Protein AF-A0A2U3Z6V3-F1 (afdb_monomer_lite)

pLDDT: mean 80.32, std 20.66, range [21.5, 98.25]

Structure (mmCIF, N/CA/C/O backbone):
data_AF-A0A2U3Z6V3-F1
#
_entry.id   AF-A0A2U3Z6V3-F1
#
loop_
_atom_site.group_PDB
_atom_site.id
_atom_site.type_symbol
_atom_site.label_atom_id
_atom_site.label_alt_id
_atom_site.label_comp_id
_atom_site.label_asym_id
_atom_site.label_entity_id
_atom_site.label_seq_id
_atom_site.pdbx_PDB_ins_code
_atom_site.Cartn_x
_atom_site.Cartn_y
_atom_site.Cartn_z
_atom_site.occupancy
_atom_site.B_iso_or_equiv
_atom_site.auth_seq_id
_atom_site.auth_comp_id
_atom_site.auth_asym_id
_atom_site.auth_atom_id
_atom_site.pdbx_PDB_model_num
ATOM 1 N N . MET A 1 1 ? 4.623 -12.660 -21.998 1.00 23.14 1 MET A N 1
ATOM 2 C CA . MET A 1 1 ? 3.551 -13.191 -21.126 1.00 23.14 1 MET A CA 1
ATOM 3 C C . MET A 1 1 ? 3.040 -12.041 -20.282 1.00 23.14 1 MET A C 1
ATOM 5 O O . MET A 1 1 ? 3.857 -11.308 -19.741 1.00 23.14 1 MET A O 1
ATOM 9 N N . ALA A 1 2 ? 1.726 -11.819 -20.298 1.00 21.50 2 ALA A N 1
ATOM 10 C CA . ALA A 1 2 ? 1.062 -10.655 -19.721 1.00 21.50 2 ALA A CA 1
ATOM 11 C C . ALA A 1 2 ? 1.415 -10.446 -18.240 1.00 21.50 2 ALA A C 1
ATOM 13 O O . ALA A 1 2 ? 1.591 -11.415 -17.500 1.00 21.50 2 ALA A O 1
ATOM 14 N N . ALA A 1 3 ? 1.492 -9.180 -17.819 1.00 23.84 3 ALA A N 1
ATOM 15 C CA . ALA A 1 3 ? 1.498 -8.795 -16.416 1.00 23.84 3 ALA A CA 1
ATOM 16 C C . ALA A 1 3 ? 0.192 -9.300 -15.787 1.00 23.84 3 ALA A C 1
ATOM 18 O O . ALA A 1 3 ? -0.855 -8.670 -15.889 1.00 23.84 3 ALA A O 1
ATOM 19 N N . GLY A 1 4 ? 0.242 -10.507 -15.224 1.00 21.80 4 GLY A N 1
ATOM 20 C CA . GLY A 1 4 ? -0.898 -11.132 -14.582 1.00 21.80 4 GLY A CA 1
ATOM 21 C C . GLY A 1 4 ? -1.304 -10.312 -13.368 1.00 21.80 4 GLY A C 1
ATOM 22 O O . GLY A 1 4 ? -0.581 -10.260 -12.370 1.00 21.80 4 GLY A O 1
ATOM 23 N N . THR A 1 5 ? -2.478 -9.695 -13.440 1.00 24.34 5 THR A N 1
ATOM 24 C CA . THR A 1 5 ? -3.273 -9.342 -12.267 1.00 24.34 5 THR A CA 1
ATOM 25 C C . THR A 1 5 ? -3.476 -10.625 -11.464 1.00 24.34 5 THR A C 1
ATOM 27 O O . THR A 1 5 ? -4.312 -11.458 -11.805 1.00 24.34 5 THR A O 1
ATOM 30 N N . SER A 1 6 ? -2.648 -10.842 -10.440 1.00 25.41 6 SER A N 1
ATOM 31 C CA . SER A 1 6 ? -2.828 -11.977 -9.536 1.00 25.41 6 SER A CA 1
ATOM 32 C C . SER A 1 6 ? -4.072 -11.721 -8.691 1.00 25.41 6 SER A C 1
ATOM 34 O O . SER A 1 6 ? -4.076 -10.877 -7.797 1.00 25.41 6 SER A O 1
ATOM 36 N N . THR A 1 7 ? -5.148 -12.438 -8.997 1.00 23.80 7 THR A N 1
ATOM 37 C CA . THR A 1 7 ? -6.314 -12.567 -8.129 1.00 23.80 7 THR A CA 1
ATOM 38 C C . THR A 1 7 ? -5.888 -13.315 -6.870 1.00 23.80 7 THR A C 1
ATOM 40 O O . THR A 1 7 ? -5.577 -14.504 -6.899 1.00 23.80 7 THR A O 1
ATOM 43 N N . TRP A 1 8 ? -5.843 -12.613 -5.737 1.00 31.75 8 TRP A N 1
ATOM 44 C CA . TRP A 1 8 ? -5.633 -13.242 -4.437 1.00 31.75 8 TRP A CA 1
ATOM 45 C C . TRP A 1 8 ? -6.946 -13.863 -3.960 1.00 31.75 8 TRP A C 1
ATOM 47 O O . TRP A 1 8 ? -7.768 -13.216 -3.315 1.00 31.75 8 TRP A O 1
ATOM 57 N N . ALA A 1 9 ? -7.137 -15.148 -4.246 1.00 24.19 9 ALA A N 1
ATOM 58 C CA . ALA A 1 9 ? -8.056 -15.972 -3.476 1.00 24.19 9 ALA A CA 1
ATOM 59 C C . ALA A 1 9 ? -7.350 -16.364 -2.167 1.00 24.19 9 ALA A C 1
ATOM 61 O O . ALA A 1 9 ? -6.617 -17.347 -2.117 1.00 24.19 9 ALA A O 1
ATOM 62 N N . SER A 1 10 ? -7.524 -15.572 -1.104 1.00 30.58 10 SER A N 1
ATOM 63 C CA . SER A 1 10 ? -7.191 -16.070 0.235 1.00 30.58 10 SER A CA 1
ATOM 64 C C . SER A 1 10 ? -8.257 -17.086 0.644 1.00 30.58 10 SER A C 1
ATOM 66 O O . SER A 1 10 ? -9.442 -16.755 0.723 1.00 30.58 10 SER A O 1
ATOM 68 N N . GLY A 1 11 ? -7.835 -18.337 0.841 1.00 27.33 11 GLY A N 1
ATOM 69 C CA . GLY A 1 11 ? -8.637 -19.339 1.531 1.00 27.33 11 GLY A CA 1
ATOM 70 C C . GLY A 1 11 ? -9.009 -18.824 2.921 1.00 27.33 11 GLY A C 1
ATOM 71 O O . GLY A 1 11 ? -8.178 -18.241 3.614 1.00 27.33 11 GLY A O 1
ATOM 72 N N . ASP A 1 12 ? -10.281 -18.985 3.271 1.00 30.67 12 ASP A N 1
ATOM 73 C CA . ASP A 1 12 ? -10.851 -18.815 4.612 1.00 30.67 12 ASP A CA 1
ATOM 74 C C . ASP A 1 12 ? -10.655 -17.473 5.328 1.00 30.67 12 ASP A C 1
ATOM 76 O O . ASP A 1 12 ? -10.726 -17.387 6.552 1.00 30.67 12 ASP A O 1
ATOM 80 N N . THR A 1 13 ? -10.543 -16.373 4.583 1.00 34.94 13 THR A N 1
ATOM 81 C CA . THR A 1 13 ? -10.992 -15.083 5.119 1.00 34.94 13 THR A CA 1
ATOM 82 C C . THR A 1 13 ? -12.462 -14.907 4.743 1.00 34.94 13 THR A C 1
ATOM 84 O O . THR A 1 13 ? -12.848 -15.209 3.616 1.00 34.94 13 THR A O 1
ATOM 87 N N . GLY A 1 14 ? -13.309 -14.453 5.673 1.00 27.34 14 GLY A N 1
ATOM 88 C CA . GLY A 1 14 ? -14.764 -14.252 5.516 1.00 27.34 14 GLY A CA 1
ATOM 89 C C . GLY A 1 14 ? -15.197 -13.218 4.458 1.00 27.34 14 GLY A C 1
ATOM 90 O O . GLY A 1 14 ? -16.186 -12.519 4.627 1.00 27.34 14 GLY A O 1
ATOM 91 N N . TRP A 1 15 ? -14.463 -13.116 3.355 1.00 38.22 15 TRP A N 1
ATOM 92 C CA .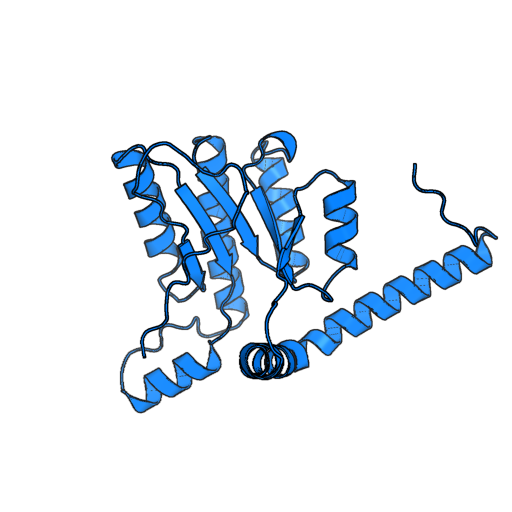 TRP A 1 15 ? -14.673 -12.295 2.174 1.00 38.22 15 TRP A CA 1
ATOM 93 C C . TRP A 1 15 ? -15.592 -12.964 1.138 1.00 38.22 15 TRP A C 1
ATOM 95 O O . TRP A 1 15 ? -15.434 -12.747 -0.060 1.00 38.22 15 TRP A O 1
ATOM 105 N N . ARG A 1 16 ? -16.569 -13.789 1.541 1.00 27.92 16 ARG A N 1
ATOM 106 C CA . ARG A 1 16 ? -17.639 -14.231 0.626 1.00 27.92 16 ARG A CA 1
ATOM 107 C C . ARG A 1 16 ? -18.822 -13.265 0.705 1.00 27.92 16 ARG A C 1
ATOM 109 O O . ARG A 1 16 ? -19.800 -13.529 1.386 1.00 27.92 16 ARG A O 1
ATOM 116 N N . GLY A 1 17 ? -18.716 -12.139 -0.002 1.00 34.47 17 GLY A N 1
ATOM 117 C CA . GLY A 1 17 ? -19.895 -11.360 -0.396 1.00 34.47 17 GLY A CA 1
ATOM 118 C C . GLY A 1 17 ? -20.691 -12.094 -1.495 1.00 34.47 17 GLY A C 1
ATOM 119 O O . GLY A 1 17 ? -20.084 -12.863 -2.247 1.00 34.47 17 GLY A O 1
ATOM 120 N N . PRO A 1 18 ? -22.016 -11.877 -1.608 1.00 29.12 18 PRO A N 1
ATOM 121 C CA . PRO A 1 18 ? -22.935 -12.730 -2.373 1.00 29.12 18 PRO A CA 1
ATOM 122 C C . PRO A 1 18 ? -22.915 -12.550 -3.905 1.00 29.12 18 PRO A C 1
ATOM 124 O O . PRO A 1 18 ? -23.731 -13.167 -4.583 1.00 29.12 18 PRO A O 1
ATOM 127 N N . HIS A 1 19 ? -21.996 -11.761 -4.481 1.00 34.22 19 HIS A N 1
ATOM 128 C CA . HIS A 1 19 ? -21.975 -11.485 -5.927 1.00 34.22 19 HIS A CA 1
ATOM 129 C C . HIS A 1 19 ? -20.616 -11.799 -6.593 1.00 34.22 19 HIS A C 1
ATOM 131 O O . HIS A 1 19 ? -19.574 -11.550 -5.979 1.00 34.22 19 HIS A O 1
ATOM 137 N N . PRO A 1 20 ? -20.584 -12.320 -7.841 1.00 34.53 20 PRO A N 1
ATOM 138 C CA . 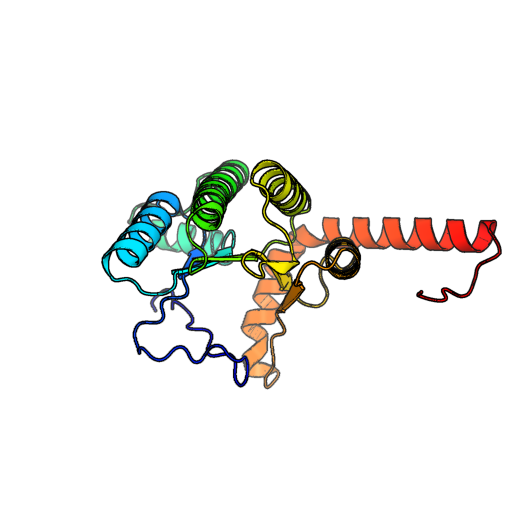PRO A 1 20 ? -19.370 -12.857 -8.474 1.00 34.53 20 PRO A CA 1
ATOM 139 C C . PRO A 1 20 ? -18.398 -11.809 -9.057 1.00 34.53 20 PRO A C 1
ATOM 141 O O . PRO A 1 20 ? -17.393 -12.192 -9.643 1.00 34.53 20 PRO A O 1
ATOM 144 N N . GLY A 1 21 ? -18.647 -10.505 -8.911 1.00 39.25 21 GLY A N 1
ATOM 145 C CA . GLY A 1 21 ? -17.842 -9.435 -9.526 1.00 39.25 21 GLY A CA 1
ATOM 146 C C . GLY A 1 21 ? -16.724 -8.875 -8.636 1.00 39.25 21 GLY A C 1
ATOM 147 O O . GLY A 1 21 ? -16.676 -7.682 -8.387 1.00 39.25 21 GLY A O 1
ATOM 148 N N . ARG A 1 22 ? -15.843 -9.699 -8.062 1.00 41.22 22 ARG A N 1
ATOM 149 C CA . ARG A 1 22 ? -14.758 -9.180 -7.200 1.00 41.22 22 ARG A CA 1
ATOM 150 C C . ARG A 1 22 ? -13.591 -8.637 -8.025 1.00 41.22 22 ARG A C 1
ATOM 152 O O . ARG A 1 22 ? -12.828 -9.430 -8.568 1.00 41.22 22 ARG A O 1
ATOM 159 N N . HIS A 1 23 ? -13.365 -7.325 -7.995 1.00 48.81 23 HIS A N 1
ATOM 160 C CA . HIS A 1 23 ? -12.106 -6.730 -8.450 1.00 48.81 23 HIS A CA 1
ATOM 161 C C . HIS A 1 23 ? -11.321 -6.205 -7.250 1.00 48.81 23 HIS A C 1
ATOM 163 O O . HIS A 1 23 ? -11.650 -5.190 -6.645 1.00 48.81 23 HIS A O 1
ATOM 169 N N . GLN A 1 24 ? -10.278 -6.949 -6.888 1.00 45.50 24 GLN A N 1
ATOM 170 C CA . GLN A 1 24 ? -9.165 -6.413 -6.123 1.00 45.50 24 GLN A CA 1
ATOM 171 C C . GLN A 1 24 ? -8.185 -5.830 -7.137 1.00 45.50 24 GLN A C 1
ATOM 173 O O . GLN A 1 24 ? -7.574 -6.596 -7.884 1.00 45.50 24 GLN A O 1
ATOM 178 N N . LEU A 1 25 ? -7.998 -4.509 -7.166 1.00 49.75 25 LEU A N 1
ATOM 179 C CA . LEU A 1 25 ? -6.883 -3.963 -7.934 1.00 49.75 25 LEU A CA 1
ATOM 180 C C . LEU A 1 25 ? -5.584 -4.205 -7.180 1.00 49.75 25 LEU A C 1
ATOM 182 O O . LEU A 1 25 ? -5.323 -3.605 -6.138 1.00 49.75 25 LEU A O 1
ATOM 186 N N . LEU A 1 26 ? -4.747 -5.076 -7.733 1.00 50.69 26 LEU A N 1
ATOM 187 C CA . LEU A 1 26 ? -3.308 -5.005 -7.531 1.00 50.69 26 LEU A CA 1
ATOM 188 C C . LEU A 1 26 ? -2.790 -3.939 -8.493 1.00 50.69 26 LEU A C 1
ATOM 190 O O . LEU A 1 26 ? -2.424 -4.246 -9.622 1.00 50.69 26 LEU A O 1
ATOM 194 N N . ALA A 1 27 ? -2.814 -2.686 -8.052 1.00 51.31 27 ALA A N 1
ATOM 195 C CA . ALA A 1 27 ? -2.304 -1.580 -8.842 1.00 51.31 27 ALA A CA 1
ATOM 196 C C . ALA A 1 27 ? -0.814 -1.397 -8.508 1.00 51.31 27 ALA A C 1
ATOM 198 O O . ALA A 1 27 ? -0.503 -0.881 -7.425 1.00 51.31 27 ALA A O 1
ATOM 199 N N . PRO A 1 28 ? 0.134 -1.804 -9.385 1.00 58.84 28 PRO A N 1
ATOM 200 C CA . PRO A 1 28 ? 1.378 -1.046 -9.477 1.00 58.84 28 PRO A CA 1
ATOM 201 C C . PRO A 1 28 ? 1.017 0.423 -9.724 1.00 58.84 28 PRO A C 1
ATOM 203 O O . PRO A 1 28 ? -0.087 0.710 -10.182 1.00 58.84 28 PRO A O 1
ATOM 206 N N . VAL A 1 29 ? 1.921 1.355 -9.432 1.00 66.81 29 VAL A N 1
ATOM 207 C CA . VAL A 1 29 ? 1.658 2.780 -9.659 1.00 66.81 29 VAL A CA 1
ATOM 208 C C . VAL A 1 29 ? 2.450 3.265 -10.887 1.00 66.81 29 VAL A C 1
ATOM 210 O O . VAL A 1 29 ? 3.491 3.906 -10.715 1.00 66.81 29 VAL A O 1
ATOM 213 N N . PRO A 1 30 ? 2.032 2.910 -12.124 1.00 76.12 30 PRO A N 1
ATOM 214 C CA . PRO A 1 30 ? 2.529 3.524 -13.353 1.00 76.12 30 PRO A CA 1
ATOM 215 C C . PRO A 1 30 ? 1.974 4.949 -13.503 1.00 76.12 30 PRO A C 1
ATOM 217 O O . PRO A 1 30 ? 1.311 5.469 -12.602 1.00 76.12 30 PRO A O 1
ATOM 220 N N . GLN A 1 31 ? 2.264 5.599 -14.625 1.00 80.56 31 GLN A N 1
ATOM 221 C CA . GLN A 1 31 ? 1.828 6.974 -14.886 1.00 80.56 31 GLN A CA 1
ATOM 222 C C . GLN A 1 31 ? 0.291 7.121 -14.848 1.00 80.56 31 GLN A C 1
ATOM 224 O O . GLN A 1 31 ? -0.216 8.059 -14.236 1.00 80.56 31 GLN A O 1
ATOM 229 N N . ASP A 1 32 ? -0.446 6.114 -15.324 1.00 83.69 32 ASP A N 1
ATOM 230 C CA . ASP A 1 32 ? -1.919 6.152 -15.410 1.00 83.69 32 ASP A CA 1
ATOM 231 C C . ASP A 1 32 ? -2.622 5.582 -14.165 1.00 83.69 32 ASP A C 1
ATOM 233 O O . ASP A 1 32 ? -3.826 5.321 -14.158 1.00 83.69 32 ASP A O 1
ATOM 237 N N . ALA A 1 33 ? -1.879 5.315 -13.085 1.00 85.25 33 ALA A N 1
ATOM 238 C CA . ALA A 1 33 ? -2.420 4.654 -11.895 1.00 85.25 33 ALA A CA 1
ATOM 239 C C . ALA A 1 33 ? -3.611 5.401 -11.285 1.00 85.25 33 ALA A C 1
ATOM 241 O O . ALA A 1 33 ? -4.562 4.779 -10.814 1.00 85.25 33 ALA A O 1
ATOM 242 N N . TYR A 1 34 ? -3.547 6.732 -11.292 1.00 89.38 34 TYR A N 1
ATOM 243 C CA . TYR A 1 34 ? -4.593 7.576 -10.732 1.00 89.38 34 TYR A CA 1
ATOM 244 C C . TYR A 1 34 ? -5.895 7.464 -11.524 1.00 89.38 34 TYR A C 1
ATOM 246 O O . TYR A 1 34 ? -6.961 7.300 -10.934 1.00 89.38 34 TYR A O 1
ATOM 254 N N . ASP A 1 35 ? -5.806 7.481 -12.850 1.00 88.75 35 ASP A N 1
ATOM 255 C CA . ASP A 1 35 ? -6.982 7.422 -13.713 1.00 88.75 35 ASP A CA 1
ATOM 256 C C . ASP A 1 35 ? -7.660 6.053 -13.593 1.00 88.75 35 ASP A C 1
ATOM 258 O O . ASP A 1 35 ? -8.872 5.980 -13.419 1.00 88.75 35 ASP A O 1
ATOM 262 N N . ASN A 1 36 ? -6.876 4.972 -13.524 1.00 88.12 36 ASN A N 1
ATOM 263 C CA . ASN A 1 36 ? -7.408 3.631 -13.271 1.00 88.12 36 ASN A CA 1
ATOM 264 C C . ASN A 1 36 ? -8.131 3.547 -11.917 1.00 88.12 36 ASN A C 1
ATOM 266 O O . ASN A 1 36 ? -9.288 3.148 -11.852 1.00 88.12 36 ASN A O 1
ATOM 270 N N . VAL A 1 37 ? -7.484 3.992 -10.833 1.00 88.88 37 VAL A N 1
ATOM 271 C CA . VAL A 1 37 ? -8.080 3.944 -9.488 1.00 88.88 37 VAL A CA 1
ATOM 272 C C . VAL A 1 37 ? -9.359 4.778 -9.401 1.00 88.88 37 VAL A C 1
ATOM 274 O O . VAL A 1 37 ? -10.329 4.337 -8.787 1.00 88.88 37 VAL A O 1
ATOM 277 N N . THR A 1 38 ? -9.380 5.969 -10.000 1.00 91.75 38 THR A N 1
ATOM 278 C CA . THR A 1 38 ? -10.576 6.825 -10.001 1.00 91.75 38 THR A CA 1
ATOM 279 C C . THR A 1 38 ? -11.711 6.203 -10.813 1.00 91.75 38 THR A C 1
ATOM 281 O O . THR A 1 38 ? -12.849 6.177 -10.342 1.00 91.75 38 THR A O 1
ATOM 284 N N . LEU A 1 39 ? -11.405 5.621 -11.976 1.00 91.38 39 LEU A N 1
ATOM 285 C CA . LEU A 1 39 ? -12.372 4.913 -12.811 1.00 91.38 39 LEU A CA 1
ATOM 286 C C . LEU A 1 39 ? -12.959 3.690 -12.098 1.00 91.38 39 LEU A C 1
ATOM 288 O O . LEU A 1 39 ? -14.173 3.498 -12.126 1.00 91.38 39 LEU A O 1
ATOM 292 N N . ASP A 1 40 ? -12.136 2.893 -11.419 1.00 90.06 40 ASP A N 1
ATOM 293 C CA . ASP A 1 40 ? -12.597 1.697 -10.709 1.00 90.06 40 ASP A CA 1
ATOM 294 C C . ASP A 1 40 ? -13.464 2.033 -9.489 1.00 90.06 40 ASP A C 1
ATOM 296 O O . ASP A 1 40 ? -14.440 1.333 -9.204 1.00 90.06 40 ASP A O 1
ATOM 300 N N . VAL A 1 41 ? -13.142 3.118 -8.776 1.00 90.62 41 VAL A N 1
ATOM 301 C CA . VAL A 1 41 ? -13.989 3.641 -7.693 1.00 90.62 41 VAL A CA 1
ATOM 302 C C . VAL A 1 41 ? -15.334 4.117 -8.242 1.00 90.62 41 VAL A C 1
ATOM 304 O O . VAL A 1 41 ? -16.376 3.770 -7.684 1.00 90.62 41 VAL A O 1
ATOM 307 N N . GLU A 1 42 ? -15.336 4.865 -9.348 1.00 91.31 42 GLU A N 1
ATOM 308 C CA . GLU A 1 42 ? -16.565 5.358 -9.978 1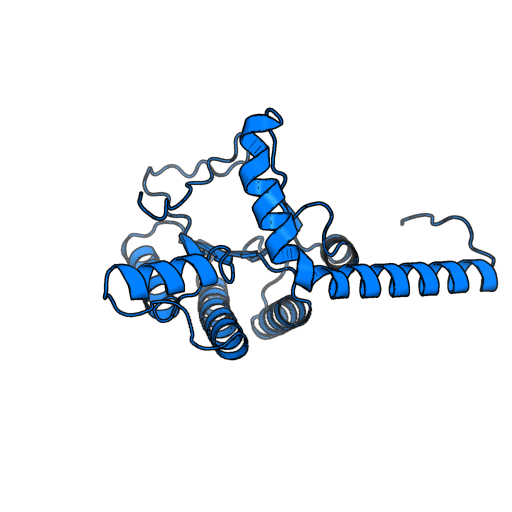.00 91.31 42 GLU A CA 1
ATOM 309 C C . GLU A 1 42 ? -17.446 4.210 -10.473 1.00 91.31 42 GLU A C 1
ATOM 311 O O . GLU A 1 42 ? -18.641 4.153 -10.171 1.00 91.31 42 GLU A O 1
ATOM 316 N N . LEU A 1 43 ? -16.844 3.251 -11.179 1.00 90.44 43 LEU A N 1
ATOM 317 C CA . LEU A 1 43 ? -17.528 2.053 -11.644 1.00 90.44 43 LEU A CA 1
ATOM 318 C C . LEU A 1 43 ? -18.116 1.291 -10.456 1.00 90.44 43 LEU A C 1
ATOM 320 O O . LEU A 1 43 ? -19.253 0.827 -10.516 1.00 90.44 43 LEU A O 1
ATOM 324 N N . ALA A 1 44 ? -17.391 1.235 -9.336 1.00 89.50 44 ALA A N 1
ATOM 325 C CA . ALA A 1 44 ? -17.903 0.614 -8.132 1.00 89.50 44 ALA A CA 1
ATOM 326 C C . ALA A 1 44 ? -19.075 1.304 -7.479 1.00 89.50 44 ALA A C 1
ATOM 328 O O . ALA A 1 44 ? -20.000 0.630 -7.012 1.00 89.50 44 ALA A O 1
ATOM 329 N N . ARG A 1 45 ? -19.072 2.628 -7.500 1.00 88.44 45 ARG A N 1
ATOM 330 C CA . ARG A 1 45 ? -20.206 3.405 -7.036 1.00 88.44 45 ARG A CA 1
ATOM 331 C C . ARG A 1 45 ? -21.428 3.168 -7.918 1.00 88.44 45 ARG A C 1
ATOM 333 O O . ARG A 1 45 ? -22.511 2.930 -7.388 1.00 88.44 45 ARG A O 1
ATOM 340 N N . ARG A 1 46 ? -21.242 3.180 -9.241 1.00 90.75 46 ARG A N 1
ATOM 341 C CA . ARG A 1 46 ? -22.310 2.997 -10.231 1.00 90.75 46 ARG A CA 1
ATOM 342 C C . ARG A 1 46 ? -22.946 1.608 -10.166 1.00 90.75 46 ARG A C 1
ATOM 344 O O . ARG A 1 46 ? -24.167 1.504 -10.173 1.00 90.75 46 ARG A O 1
ATOM 351 N N . GLU A 1 47 ? -22.128 0.563 -10.081 1.00 89.75 47 GLU A N 1
ATOM 352 C CA . GLU A 1 47 ? -22.590 -0.832 -10.105 1.00 89.75 47 GLU A CA 1
ATOM 353 C C . GLU A 1 47 ? -22.961 -1.368 -8.706 1.00 89.75 47 GLU A C 1
ATOM 355 O O . GLU A 1 47 ? -23.516 -2.457 -8.562 1.00 89.75 47 GLU A O 1
ATOM 360 N N . GLY A 1 48 ? -22.670 -0.614 -7.639 1.00 86.81 48 GLY A N 1
ATOM 361 C CA . GLY A 1 48 ? -23.100 -0.914 -6.269 1.00 86.81 48 GLY A CA 1
ATOM 362 C C . GLY A 1 48 ? -22.334 -2.038 -5.551 1.00 86.81 48 GLY A C 1
ATOM 363 O O . GLY A 1 48 ? -22.722 -2.427 -4.436 1.00 86.81 48 GLY A O 1
ATOM 364 N N . TRP A 1 49 ? -21.253 -2.552 -6.148 1.00 87.12 49 TRP A N 1
ATOM 365 C CA . TRP A 1 49 ? -20.369 -3.566 -5.557 1.00 87.12 49 TRP A CA 1
ATOM 366 C C . TRP A 1 49 ? -19.338 -2.963 -4.575 1.00 87.12 49 TRP A C 1
ATOM 368 O O . TRP A 1 49 ? -19.223 -1.748 -4.423 1.00 87.12 49 TRP A O 1
ATOM 378 N N . CYS A 1 50 ? -18.598 -3.814 -3.858 1.00 88.81 50 CYS A N 1
ATOM 379 C CA . CYS A 1 50 ? -17.563 -3.361 -2.923 1.00 88.81 50 CYS A CA 1
ATOM 380 C C . CYS A 1 50 ? -16.243 -3.079 -3.648 1.00 88.81 50 CYS A C 1
ATOM 382 O O . CYS A 1 50 ? -15.715 -3.963 -4.323 1.00 88.81 50 CYS A O 1
ATOM 384 N N . PHE A 1 51 ? -15.675 -1.893 -3.433 1.00 92.50 51 PHE A N 1
ATOM 385 C CA . PHE A 1 51 ? -14.362 -1.530 -3.961 1.00 92.50 51 PHE A CA 1
ATOM 386 C C . PHE A 1 51 ? -13.234 -2.022 -3.045 1.00 92.50 51 PHE A C 1
ATOM 388 O O . PHE A 1 51 ? -13.292 -1.872 -1.822 1.00 92.50 51 PHE A O 1
ATOM 395 N N . GLY A 1 52 ? -12.175 -2.580 -3.631 1.00 92.19 52 GLY A N 1
ATOM 396 C CA . GLY A 1 52 ? -10.991 -3.020 -2.902 1.00 92.19 52 GLY A CA 1
ATOM 397 C C . GLY A 1 52 ? -9.709 -2.766 -3.686 1.00 92.19 52 GLY A C 1
ATOM 398 O O . GLY A 1 52 ? -9.525 -3.322 -4.766 1.00 92.19 52 GLY A O 1
ATOM 399 N N . ALA A 1 53 ? -8.776 -2.004 -3.117 1.00 91.38 53 ALA A N 1
ATOM 400 C CA . ALA A 1 53 ? -7.477 -1.748 -3.744 1.00 91.38 53 ALA A CA 1
ATOM 401 C C . ALA A 1 53 ? -6.315 -2.195 -2.858 1.00 91.38 53 ALA A C 1
ATOM 403 O O . ALA A 1 53 ? -6.285 -1.922 -1.663 1.00 91.38 53 ALA A O 1
ATOM 404 N N . LYS A 1 54 ? -5.311 -2.846 -3.446 1.00 93.62 54 LYS A N 1
ATOM 405 C CA . LYS A 1 54 ? -3.990 -3.044 -2.847 1.00 93.62 54 LYS A CA 1
ATOM 406 C C . LYS A 1 54 ? -2.996 -2.173 -3.601 1.00 93.62 54 LYS A C 1
ATOM 408 O O . LYS A 1 54 ? -2.578 -2.517 -4.705 1.00 93.62 54 LYS A O 1
ATOM 413 N N . LEU A 1 55 ? -2.594 -1.070 -2.979 1.00 93.38 55 LEU A N 1
ATOM 414 C CA . LEU A 1 55 ? -1.650 -0.128 -3.571 1.00 93.38 55 LEU A CA 1
ATOM 415 C C . LEU A 1 55 ? -0.216 -0.587 -3.309 1.00 93.38 55 LEU A C 1
ATOM 417 O O . LEU A 1 55 ? 0.219 -0.653 -2.155 1.00 93.38 55 LEU A O 1
ATOM 421 N N . VAL A 1 56 ? 0.534 -0.857 -4.380 1.00 90.94 56 VAL A N 1
ATOM 422 C CA . VAL A 1 56 ? 1.967 -1.200 -4.360 1.00 90.94 56 VAL A CA 1
ATOM 423 C C . VAL A 1 56 ? 2.724 -0.284 -5.314 1.00 90.94 56 VAL A C 1
ATOM 425 O O . VAL A 1 56 ? 2.248 -0.016 -6.404 1.00 90.94 56 VAL A O 1
ATOM 428 N N . ARG A 1 57 ? 3.942 0.156 -4.977 1.00 87.44 57 ARG A N 1
ATOM 429 C CA . ARG A 1 57 ? 4.753 0.956 -5.925 1.00 87.44 57 ARG A CA 1
ATOM 430 C C . ARG A 1 57 ? 5.035 0.208 -7.236 1.00 87.44 57 ARG A C 1
ATOM 432 O O . ARG A 1 57 ? 5.060 0.815 -8.296 1.00 87.44 57 ARG A O 1
ATOM 439 N N . GLY A 1 58 ? 5.200 -1.111 -7.153 1.00 80.56 58 GLY A N 1
ATOM 440 C CA . GLY A 1 58 ? 5.515 -1.988 -8.279 1.00 80.56 58 GLY A CA 1
ATOM 441 C C . GLY A 1 58 ? 6.793 -2.787 -8.026 1.00 80.56 58 GLY A C 1
ATOM 442 O O . GLY A 1 58 ? 7.682 -2.330 -7.315 1.00 80.56 58 GLY A O 1
ATOM 443 N N . ALA A 1 59 ? 6.867 -3.994 -8.591 1.00 74.94 59 ALA A N 1
ATOM 444 C CA . ALA A 1 59 ? 7.987 -4.928 -8.401 1.00 74.94 59 ALA A CA 1
ATOM 445 C C . ALA A 1 59 ? 8.830 -5.144 -9.675 1.00 74.94 59 ALA A C 1
ATOM 447 O O . ALA A 1 59 ? 9.810 -5.883 -9.647 1.00 74.94 59 ALA A O 1
ATOM 448 N N . TYR A 1 60 ? 8.438 -4.524 -10.794 1.00 79.00 60 TYR A N 1
ATOM 449 C CA . TYR A 1 60 ? 8.977 -4.822 -12.129 1.00 79.00 60 TYR A CA 1
ATOM 450 C C . TYR A 1 60 ? 9.381 -3.573 -12.917 1.00 79.00 60 TYR A C 1
ATOM 452 O O . TYR A 1 60 ? 9.492 -3.634 -14.133 1.00 79.00 60 TYR A O 1
ATOM 460 N N . MET A 1 61 ? 9.617 -2.443 -12.238 1.00 82.56 61 MET A N 1
ATOM 461 C CA . MET A 1 61 ? 9.896 -1.155 -12.891 1.00 82.56 61 MET A CA 1
ATOM 462 C C . MET A 1 61 ? 11.029 -1.261 -13.920 1.00 82.56 61 MET A C 1
ATOM 464 O O . MET A 1 61 ? 10.823 -0.931 -15.076 1.00 82.56 61 MET A O 1
ATOM 468 N N . ALA A 1 62 ? 12.196 -1.792 -13.536 1.00 83.19 62 ALA A N 1
ATOM 469 C CA . ALA A 1 62 ? 13.335 -1.922 -14.451 1.00 83.19 62 ALA A CA 1
ATOM 470 C C . ALA A 1 62 ? 13.041 -2.835 -15.654 1.00 83.19 62 ALA A C 1
ATOM 472 O O . ALA A 1 62 ? 13.407 -2.508 -16.775 1.00 83.19 62 ALA A O 1
ATOM 473 N N . GLN A 1 63 ? 12.349 -3.955 -15.423 1.00 84.38 63 GLN A N 1
ATOM 474 C CA . GLN A 1 63 ? 12.004 -4.913 -16.476 1.00 84.38 63 GLN A CA 1
ATOM 475 C C . GLN A 1 63 ? 11.013 -4.317 -17.479 1.00 84.38 63 GLN A C 1
ATOM 477 O O . GLN A 1 63 ? 11.157 -4.534 -18.677 1.00 84.38 63 GLN A O 1
ATOM 482 N N . GLU A 1 64 ? 10.039 -3.546 -16.994 1.00 87.81 64 GLU A N 1
ATOM 483 C CA . GLU A 1 64 ? 9.057 -2.879 -17.845 1.00 87.81 64 GLU A CA 1
ATOM 484 C C . GLU A 1 64 ? 9.708 -1.790 -18.705 1.00 87.81 64 GLU A C 1
ATOM 486 O O . GLU A 1 64 ? 9.432 -1.728 -19.898 1.00 87.81 64 GLU A O 1
ATOM 491 N N . ARG A 1 65 ? 10.658 -1.019 -18.150 1.00 88.94 65 ARG A N 1
ATOM 492 C CA . ARG A 1 65 ? 11.445 -0.051 -18.935 1.00 88.94 65 ARG A CA 1
ATOM 493 C C . ARG A 1 65 ? 12.253 -0.720 -20.044 1.00 88.94 65 ARG A C 1
ATOM 495 O O . ARG A 1 65 ? 12.225 -0.269 -21.185 1.00 88.94 65 ARG A O 1
ATOM 502 N N . THR A 1 66 ? 12.973 -1.800 -19.719 1.00 90.31 66 THR A N 1
ATOM 503 C CA . THR A 1 66 ? 13.749 -2.561 -20.712 1.00 90.31 66 THR A CA 1
ATOM 504 C C . THR A 1 66 ? 12.840 -3.072 -21.826 1.00 90.31 66 THR A C 1
ATOM 506 O O . THR A 1 66 ? 13.141 -2.893 -23.001 1.00 90.31 66 THR A O 1
ATOM 509 N N . ARG A 1 67 ? 11.688 -3.639 -21.462 1.00 90.25 67 ARG A N 1
ATOM 510 C CA . ARG A 1 67 ? 10.715 -4.162 -22.419 1.00 90.25 67 ARG A CA 1
ATOM 511 C C . ARG A 1 67 ? 10.107 -3.071 -23.308 1.00 90.25 67 ARG A C 1
ATOM 513 O O . ARG A 1 67 ? 9.944 -3.306 -24.503 1.00 90.25 67 ARG A O 1
ATOM 520 N N . ALA A 1 68 ? 9.785 -1.904 -22.749 1.00 91.56 68 ALA A N 1
ATOM 521 C CA . ALA A 1 68 ? 9.289 -0.753 -23.502 1.00 91.56 68 ALA A CA 1
ATOM 522 C C . ALA A 1 68 ? 10.294 -0.315 -24.577 1.00 91.56 68 ALA A C 1
ATOM 524 O O . ALA A 1 68 ? 9.918 -0.142 -25.735 1.00 91.56 68 ALA A O 1
ATOM 525 N N . ALA A 1 69 ? 11.583 -0.261 -24.225 1.00 93.62 69 ALA A N 1
ATOM 526 C CA . ALA A 1 69 ? 12.659 0.049 -25.165 1.00 93.62 69 ALA A CA 1
ATOM 527 C C . ALA A 1 69 ? 12.857 -1.035 -26.244 1.00 93.62 69 ALA A C 1
ATOM 529 O O . ALA A 1 69 ? 13.093 -0.702 -27.402 1.00 93.62 69 ALA A O 1
ATOM 530 N N . GLU A 1 70 ? 12.749 -2.318 -25.887 1.00 95.31 70 GLU A N 1
ATOM 531 C CA . GLU A 1 70 ? 12.906 -3.439 -26.827 1.00 95.31 70 GLU A CA 1
ATOM 532 C C . GLU A 1 70 ? 11.765 -3.533 -27.848 1.00 95.31 70 GLU A C 1
ATOM 534 O O . GLU A 1 70 ? 11.999 -3.822 -29.019 1.00 95.31 70 GLU A O 1
ATOM 539 N N . ILE A 1 71 ? 10.524 -3.321 -27.403 1.00 94.50 71 ILE A N 1
ATOM 540 C CA . ILE A 1 71 ? 9.322 -3.463 -28.238 1.00 94.50 71 ILE A CA 1
ATOM 541 C C . ILE A 1 71 ? 8.962 -2.137 -28.933 1.00 94.50 71 ILE A C 1
ATOM 543 O O . ILE A 1 71 ? 8.299 -2.151 -29.968 1.00 94.50 71 ILE A O 1
ATOM 547 N N . GLY A 1 72 ? 9.409 -1.000 -28.395 1.00 93.56 72 GLY A N 1
ATOM 548 C CA . GLY A 1 72 ? 9.184 0.330 -28.964 1.00 93.56 72 GLY A CA 1
ATOM 549 C C . GLY A 1 72 ? 7.840 0.959 -28.590 1.00 93.56 72 GLY A C 1
ATOM 550 O O . GLY A 1 72 ? 7.283 1.705 -29.391 1.00 93.56 72 GLY A O 1
ATOM 551 N N . TYR A 1 73 ? 7.303 0.656 -27.403 1.00 92.06 73 TYR A N 1
ATOM 552 C CA . TYR A 1 73 ? 6.130 1.354 -26.855 1.00 92.06 73 TYR A CA 1
ATOM 553 C C . TYR A 1 73 ? 6.534 2.339 -25.755 1.00 92.06 73 TYR A C 1
ATOM 555 O O . TYR A 1 73 ? 7.654 2.301 -25.246 1.00 92.06 73 TYR A O 1
ATOM 563 N N . GLU A 1 74 ? 5.618 3.242 -25.407 1.00 90.69 74 GLU A N 1
ATOM 564 C CA . GLU A 1 74 ? 5.843 4.240 -24.364 1.00 90.69 74 GLU A CA 1
ATOM 565 C C . GLU A 1 74 ? 6.075 3.585 -22.997 1.00 90.69 74 GLU A C 1
ATOM 567 O O . GLU A 1 74 ? 5.358 2.668 -22.603 1.00 90.69 74 GLU A O 1
ATOM 572 N N . ASP A 1 75 ? 7.084 4.062 -22.269 1.00 89.00 75 ASP A N 1
ATOM 573 C CA . ASP A 1 75 ? 7.429 3.551 -20.946 1.00 89.00 75 ASP A CA 1
ATOM 574 C C . ASP A 1 75 ? 6.341 3.916 -19.918 1.00 89.00 75 ASP A C 1
ATOM 576 O O . ASP A 1 75 ? 6.215 5.086 -19.540 1.00 89.00 75 ASP A O 1
ATOM 580 N N . PRO A 1 76 ? 5.581 2.939 -19.390 1.00 87.06 76 PRO A N 1
ATOM 581 C CA . PRO A 1 76 ? 4.476 3.224 -18.482 1.00 87.06 76 PRO A CA 1
ATOM 582 C C . PRO A 1 76 ? 4.958 3.585 -17.067 1.00 87.06 76 PRO A C 1
ATOM 584 O O . PRO A 1 76 ? 4.154 3.933 -16.199 1.00 87.06 76 PRO A O 1
ATOM 587 N N . ILE A 1 77 ? 6.257 3.475 -16.771 1.00 89.69 77 ILE A N 1
ATOM 588 C CA . ILE A 1 77 ? 6.801 3.668 -15.428 1.00 89.69 77 ILE A CA 1
ATOM 589 C C . ILE A 1 77 ? 7.120 5.143 -15.176 1.00 89.69 77 ILE A C 1
ATOM 591 O O . ILE A 1 77 ? 7.883 5.774 -15.906 1.00 89.69 77 ILE A O 1
ATOM 595 N N . ASN A 1 78 ? 6.618 5.662 -14.050 1.00 88.81 78 ASN A N 1
ATOM 596 C CA . ASN A 1 78 ? 6.937 6.998 -13.539 1.00 88.81 78 ASN A CA 1
ATOM 597 C C . ASN A 1 78 ? 8.450 7.284 -13.591 1.00 88.81 78 ASN A C 1
ATOM 599 O O . ASN A 1 78 ? 9.223 6.453 -13.117 1.00 88.81 78 ASN A O 1
ATOM 603 N N . PRO A 1 79 ? 8.905 8.434 -14.117 1.00 88.81 79 PRO A N 1
ATOM 604 C CA . PRO A 1 79 ? 10.303 8.662 -14.507 1.00 88.81 79 PRO A CA 1
ATOM 605 C C . PRO A 1 79 ? 11.307 8.587 -13.347 1.00 88.81 79 PRO A C 1
ATOM 607 O O . PRO A 1 79 ? 12.450 8.180 -13.546 1.00 88.81 79 PRO A O 1
ATOM 610 N N . THR A 1 80 ? 10.888 8.936 -12.130 1.00 89.50 80 THR A N 1
ATOM 611 C CA . THR A 1 80 ? 11.738 8.930 -10.931 1.00 89.50 80 THR A CA 1
ATOM 612 C C . THR A 1 80 ? 11.060 8.221 -9.763 1.00 89.50 80 THR A C 1
ATOM 614 O O . THR A 1 80 ? 9.841 8.037 -9.737 1.00 89.50 80 THR A O 1
ATOM 617 N N . TYR A 1 81 ? 11.849 7.836 -8.758 1.00 85.94 81 TYR A N 1
ATOM 618 C CA . TYR A 1 81 ? 11.317 7.261 -7.521 1.00 85.94 81 TYR A CA 1
ATOM 619 C C . TYR A 1 81 ? 10.381 8.246 -6.801 1.00 85.94 81 TYR A C 1
ATOM 621 O O . TYR A 1 81 ? 9.340 7.852 -6.273 1.00 85.94 81 TYR A O 1
ATOM 629 N N . GLU A 1 82 ? 10.717 9.534 -6.823 1.00 90.62 82 GLU A N 1
ATOM 630 C CA . GLU A 1 82 ? 9.926 10.630 -6.270 1.00 90.62 82 GLU A CA 1
ATOM 631 C C . GLU A 1 82 ? 8.587 10.770 -7.000 1.00 90.62 82 GLU A C 1
ATOM 633 O O . GLU A 1 82 ? 7.557 10.890 -6.339 1.00 90.62 82 GLU A O 1
ATOM 638 N N . ALA A 1 83 ? 8.578 10.667 -8.334 1.00 91.69 83 ALA A N 1
ATOM 639 C CA . ALA A 1 83 ? 7.348 10.666 -9.125 1.00 91.69 83 ALA A CA 1
ATOM 640 C C . ALA A 1 83 ? 6.455 9.464 -8.775 1.00 91.69 83 ALA A C 1
ATOM 642 O O . ALA A 1 83 ? 5.260 9.632 -8.535 1.00 91.69 83 ALA A O 1
ATOM 643 N N . THR A 1 84 ? 7.035 8.267 -8.626 1.00 90.88 84 THR A N 1
ATOM 644 C CA . THR A 1 84 ? 6.301 7.079 -8.155 1.00 90.88 84 THR A CA 1
ATOM 645 C C . THR A 1 84 ? 5.717 7.287 -6.754 1.00 90.88 84 THR A C 1
ATOM 647 O O . THR A 1 84 ? 4.584 6.885 -6.494 1.00 90.88 84 THR A O 1
ATOM 650 N N . ASN A 1 85 ? 6.456 7.923 -5.836 1.00 91.12 85 ASN A N 1
ATOM 651 C CA . ASN A 1 85 ? 5.949 8.241 -4.496 1.00 91.12 85 ASN A CA 1
ATOM 652 C C . ASN A 1 85 ? 4.788 9.234 -4.544 1.00 91.12 85 ASN A C 1
ATOM 654 O O . ASN A 1 85 ? 3.777 9.005 -3.884 1.00 91.12 85 ASN A O 1
ATOM 658 N N . ALA A 1 86 ? 4.923 10.301 -5.333 1.00 94.12 86 ALA A N 1
ATOM 659 C CA . ALA A 1 86 ? 3.885 11.308 -5.500 1.00 94.12 86 ALA A CA 1
ATOM 660 C C . ALA A 1 86 ? 2.610 10.688 -6.084 1.00 94.12 86 ALA A C 1
ATOM 662 O O . ALA A 1 86 ? 1.525 10.893 -5.542 1.00 94.12 86 ALA A O 1
ATOM 663 N N . MET A 1 87 ? 2.739 9.852 -7.118 1.00 94.06 87 MET A N 1
ATOM 664 C CA . MET A 1 87 ? 1.603 9.139 -7.697 1.00 94.06 87 MET A CA 1
ATOM 665 C C . MET A 1 87 ? 0.972 8.162 -6.693 1.00 94.06 87 MET A C 1
ATOM 667 O O . MET A 1 87 ? -0.253 8.097 -6.584 1.00 94.06 87 MET A O 1
ATOM 671 N N . TYR A 1 88 ? 1.782 7.449 -5.900 1.00 94.44 88 TYR A N 1
ATOM 672 C CA . TYR A 1 88 ? 1.280 6.539 -4.866 1.00 94.44 88 TYR A CA 1
ATOM 673 C C . TYR A 1 88 ? 0.467 7.299 -3.815 1.00 94.44 88 TYR A C 1
ATOM 675 O O . TYR A 1 88 ? -0.638 6.881 -3.473 1.00 94.44 88 TYR A O 1
ATOM 683 N N . HIS A 1 89 ? 0.989 8.421 -3.305 1.00 96.31 89 HIS A N 1
ATOM 684 C CA . HIS A 1 89 ? 0.287 9.260 -2.328 1.00 96.31 89 HIS A CA 1
ATOM 685 C C . HIS A 1 89 ? -0.965 9.901 -2.920 1.00 96.31 89 HIS A C 1
ATOM 687 O O . HIS A 1 89 ? -1.975 9.964 -2.226 1.00 96.31 89 HIS A O 1
ATOM 693 N N . ARG A 1 90 ? -0.941 10.298 -4.198 1.00 96.38 90 ARG A N 1
ATOM 694 C CA . ARG A 1 90 ? -2.113 10.823 -4.911 1.00 96.38 90 ARG A CA 1
ATOM 695 C C . ARG A 1 90 ? -3.236 9.784 -4.989 1.00 96.38 90 ARG A C 1
ATOM 697 O O . ARG A 1 90 ? -4.362 10.083 -4.600 1.00 96.38 90 ARG A O 1
ATOM 704 N N . CYS A 1 91 ? -2.925 8.559 -5.420 1.00 95.88 91 CYS A N 1
ATOM 705 C CA . CYS A 1 91 ? -3.892 7.456 -5.476 1.00 95.88 91 CYS A CA 1
ATOM 706 C C . CYS A 1 91 ? -4.416 7.099 -4.081 1.00 95.88 91 CYS A C 1
ATOM 708 O O . CYS A 1 91 ? -5.618 6.946 -3.881 1.00 95.88 91 CYS A O 1
ATOM 710 N N . LEU A 1 92 ? -3.515 6.991 -3.101 1.00 96.56 92 LEU A N 1
ATOM 711 C CA . LEU A 1 92 ? -3.882 6.681 -1.724 1.00 96.56 92 LEU A CA 1
ATOM 712 C C . LEU A 1 92 ? -4.804 7.749 -1.132 1.00 96.56 92 LEU A C 1
ATOM 714 O O . LEU A 1 92 ? -5.797 7.396 -0.506 1.00 96.56 92 LEU A O 1
ATOM 718 N N . ASN A 1 93 ? -4.499 9.032 -1.336 1.00 97.56 93 ASN A N 1
ATOM 719 C CA . ASN A 1 93 ? -5.324 10.122 -0.832 1.00 97.56 93 ASN A CA 1
ATOM 720 C C . ASN A 1 93 ? -6.747 10.059 -1.392 1.00 97.56 93 ASN A C 1
ATOM 722 O O . ASN A 1 93 ? -7.698 10.138 -0.623 1.00 97.56 93 ASN A O 1
ATOM 726 N N . TYR A 1 94 ? -6.876 9.855 -2.705 1.00 96.50 94 TYR A N 1
ATOM 727 C CA . TYR A 1 94 ? -8.177 9.723 -3.356 1.00 96.50 94 TYR A CA 1
ATOM 728 C C . TYR A 1 94 ? -8.991 8.564 -2.773 1.00 96.50 94 TYR A C 1
ATOM 730 O O . TYR A 1 94 ? -10.151 8.735 -2.408 1.00 96.50 94 TYR A O 1
ATOM 738 N N . VAL A 1 95 ? -8.369 7.390 -2.610 1.00 95.94 95 VAL A N 1
ATOM 739 C CA . VAL A 1 95 ? -9.065 6.240 -2.022 1.00 95.94 95 VAL A CA 1
ATOM 740 C C . VAL A 1 95 ? -9.456 6.519 -0.573 1.00 95.94 95 VAL A C 1
ATOM 742 O O . VAL A 1 95 ? -10.579 6.205 -0.206 1.00 95.94 95 VAL A O 1
ATOM 745 N N . LEU A 1 96 ? -8.585 7.122 0.246 1.00 97.12 96 LEU A N 1
ATOM 746 C CA . LEU A 1 96 ? -8.905 7.474 1.637 1.00 97.12 96 LEU A CA 1
ATOM 747 C C . LEU A 1 96 ? -10.084 8.455 1.733 1.00 97.12 96 LEU A C 1
ATOM 749 O O . LEU A 1 96 ? -10.941 8.283 2.598 1.00 97.12 96 LEU A O 1
ATOM 753 N N . GLU A 1 97 ? -10.153 9.446 0.843 1.00 96.75 97 GLU A N 1
ATOM 754 C CA . GLU A 1 97 ? -11.297 10.360 0.749 1.00 96.75 97 GLU A CA 1
ATOM 755 C C . GLU A 1 97 ? -12.588 9.618 0.387 1.00 96.75 97 GLU A C 1
ATOM 757 O O . GLU A 1 97 ? -13.625 9.872 0.999 1.00 96.75 97 GLU A O 1
ATOM 762 N N . GLU A 1 98 ? -12.524 8.638 -0.517 1.00 95.06 98 GLU A N 1
ATOM 763 C CA . GLU A 1 98 ? -13.667 7.771 -0.820 1.00 95.06 98 GLU A CA 1
ATOM 764 C C . GLU A 1 98 ? -14.107 6.952 0.407 1.00 95.06 98 GLU A C 1
ATOM 766 O O . GLU A 1 98 ? -15.305 6.849 0.670 1.00 95.06 98 GLU A O 1
ATOM 771 N N . LEU A 1 99 ? -13.174 6.409 1.207 1.00 95.62 99 LEU A N 1
ATOM 772 C CA . LEU A 1 99 ? -13.515 5.583 2.382 1.00 95.62 99 LEU A CA 1
ATOM 773 C C . LEU A 1 99 ? -14.402 6.327 3.382 1.00 95.62 99 LEU A C 1
ATOM 775 O O . LEU A 1 99 ? -15.284 5.712 3.983 1.00 95.62 99 LEU A O 1
ATOM 779 N N . LYS A 1 100 ? -14.192 7.642 3.529 1.00 93.38 100 LYS A N 1
ATOM 780 C CA . LYS A 1 100 ? -14.982 8.512 4.411 1.00 93.38 100 LYS A CA 1
ATOM 781 C C . LYS A 1 100 ? -16.467 8.526 4.039 1.00 93.38 100 LYS A C 1
ATOM 783 O O . LYS A 1 100 ? -17.320 8.683 4.909 1.00 93.38 100 LYS A O 1
ATOM 788 N N . HIS A 1 101 ? -16.777 8.382 2.755 1.00 91.38 101 HIS A N 1
ATOM 789 C CA . HIS A 1 101 ? -18.140 8.450 2.230 1.00 91.38 101 HIS A CA 1
ATOM 790 C C . HIS A 1 101 ? -18.707 7.074 1.860 1.00 91.38 101 HIS A C 1
ATOM 792 O O . HIS A 1 101 ? -19.918 6.934 1.688 1.00 91.38 101 HIS A O 1
ATOM 798 N N . ASN A 1 102 ? -17.854 6.052 1.768 1.00 90.62 102 ASN A N 1
ATOM 799 C CA . ASN A 1 102 ? -18.210 4.743 1.248 1.00 90.62 102 ASN A CA 1
ATOM 800 C C . ASN A 1 102 ? -17.673 3.607 2.128 1.00 90.62 102 ASN A C 1
ATOM 802 O O . ASN A 1 102 ? -16.541 3.139 1.984 1.00 90.62 102 ASN A O 1
ATOM 806 N N . THR A 1 103 ? -18.543 3.075 2.985 1.00 90.56 103 THR A N 1
ATOM 8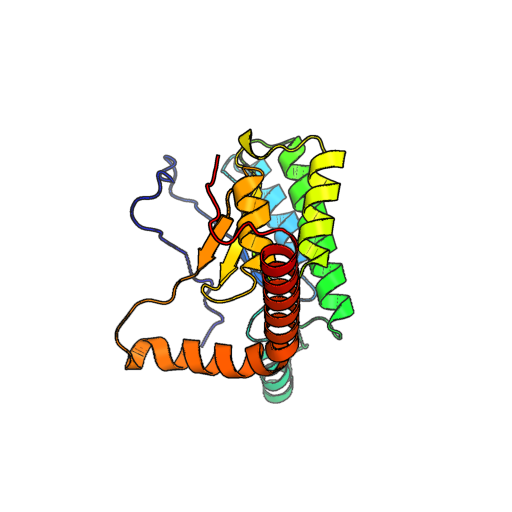07 C CA . THR A 1 103 ? -18.232 1.943 3.877 1.00 90.56 103 THR A CA 1
ATOM 808 C C . THR A 1 103 ? -17.957 0.629 3.137 1.00 90.56 103 THR A C 1
ATOM 810 O O . THR A 1 103 ? -17.400 -0.304 3.719 1.00 90.56 103 THR A O 1
ATOM 813 N N . LYS A 1 104 ? -18.317 0.532 1.848 1.00 89.38 104 LYS A N 1
ATOM 814 C CA . LYS A 1 104 ? -18.037 -0.636 0.998 1.00 89.38 104 LYS A CA 1
ATOM 815 C C . LYS A 1 104 ? -16.661 -0.579 0.332 1.00 89.38 104 LYS A C 1
ATOM 817 O O . LYS A 1 104 ? -16.254 -1.577 -0.266 1.00 89.38 104 LYS A O 1
ATOM 822 N N . ALA A 1 105 ? -15.955 0.546 0.416 1.00 92.81 105 ALA A N 1
ATOM 823 C CA . ALA A 1 105 ? -14.603 0.689 -0.098 1.00 92.81 105 ALA A CA 1
ATOM 824 C C . ALA A 1 105 ? -13.571 0.276 0.960 1.00 92.81 105 ALA A C 1
ATOM 826 O O . ALA A 1 105 ? -13.743 0.544 2.153 1.00 92.81 105 ALA A O 1
ATOM 827 N N . LYS A 1 106 ? -12.494 -0.388 0.525 1.00 95.19 106 LYS A N 1
ATOM 828 C CA . LYS A 1 106 ? -11.359 -0.767 1.376 1.00 95.19 106 LYS A CA 1
ATOM 829 C C . LYS A 1 106 ? -10.030 -0.633 0.642 1.00 95.19 106 LYS A C 1
ATOM 831 O O . LYS A 1 106 ? -9.951 -0.844 -0.568 1.00 95.19 106 LYS A O 1
ATOM 836 N N . VAL A 1 107 ? -8.961 -0.368 1.389 1.00 95.88 107 VAL A N 1
ATOM 837 C CA . VAL A 1 107 ? -7.607 -0.240 0.843 1.00 95.88 107 VAL A CA 1
ATOM 838 C C . VAL A 1 107 ? -6.574 -0.993 1.672 1.00 95.88 107 VAL A C 1
ATOM 840 O O . VAL A 1 107 ? -6.576 -0.954 2.899 1.00 95.88 107 VAL A O 1
ATOM 843 N N . MET A 1 108 ? -5.653 -1.665 0.988 1.00 97.12 108 MET A N 1
ATOM 844 C CA . MET A 1 108 ? -4.420 -2.193 1.548 1.00 97.12 108 MET A CA 1
ATOM 845 C C . MET A 1 108 ? -3.243 -1.322 1.104 1.00 97.12 108 MET A C 1
ATOM 847 O O . MET A 1 108 ? -2.857 -1.318 -0.066 1.00 97.12 108 MET A O 1
ATOM 851 N N . VAL A 1 109 ? -2.639 -0.625 2.062 1.00 96.81 109 VAL A N 1
ATOM 852 C CA . VAL A 1 109 ? -1.407 0.150 1.910 1.00 96.81 109 VAL A CA 1
ATOM 853 C C . VAL A 1 109 ? -0.224 -0.810 1.993 1.00 96.81 109 VAL A C 1
ATOM 855 O O . VAL A 1 109 ? 0.287 -1.112 3.075 1.00 96.81 109 VAL A O 1
ATOM 858 N N . ALA A 1 110 ? 0.185 -1.354 0.847 1.00 93.31 110 ALA A N 1
ATOM 859 C CA . ALA A 1 110 ? 1.287 -2.303 0.776 1.00 93.31 110 ALA A CA 1
ATOM 860 C C . ALA A 1 110 ? 2.634 -1.575 0.604 1.00 93.31 110 ALA A C 1
ATOM 862 O O . ALA A 1 110 ? 3.087 -1.313 -0.513 1.00 93.31 110 ALA A O 1
ATOM 863 N N . SER A 1 111 ? 3.267 -1.213 1.727 1.00 90.62 111 SER A N 1
ATOM 864 C CA . SER A 1 111 ? 4.492 -0.406 1.753 1.00 90.62 111 SER A CA 1
ATOM 865 C C . SER A 1 111 ? 5.382 -0.698 2.967 1.00 90.62 111 SER A C 1
ATOM 867 O O . SER A 1 111 ? 4.927 -0.808 4.105 1.00 90.62 111 SER A O 1
ATOM 869 N N . HIS A 1 112 ? 6.690 -0.729 2.714 1.00 87.62 112 HIS A N 1
ATOM 870 C CA . HIS A 1 112 ? 7.754 -0.749 3.727 1.00 87.62 112 HIS A CA 1
ATOM 871 C C . HIS A 1 112 ? 8.321 0.642 4.042 1.00 87.62 112 HIS A C 1
ATOM 873 O O . HIS A 1 112 ? 9.151 0.794 4.933 1.00 87.62 112 HIS A O 1
ATOM 879 N N . ASN A 1 113 ? 7.910 1.660 3.288 1.00 88.06 113 ASN A N 1
ATOM 880 C CA . ASN A 1 113 ? 8.398 3.021 3.444 1.00 88.06 113 ASN A CA 1
ATOM 881 C C . ASN A 1 113 ? 7.672 3.708 4.615 1.00 88.06 113 ASN A C 1
ATOM 883 O O . ASN A 1 113 ? 6.445 3.838 4.593 1.00 88.06 113 ASN A O 1
ATOM 887 N N . GLU A 1 114 ? 8.444 4.150 5.610 1.00 90.12 114 GLU A N 1
ATOM 888 C CA . GLU A 1 114 ? 7.939 4.780 6.834 1.00 90.12 114 GLU A CA 1
ATOM 889 C C . GLU A 1 114 ? 7.165 6.074 6.549 1.00 90.12 114 GLU A C 1
ATOM 891 O O . GLU A 1 114 ? 6.103 6.283 7.131 1.00 90.12 114 GLU A O 1
ATOM 896 N N . ASP A 1 115 ? 7.618 6.896 5.598 1.00 92.25 115 ASP A N 1
ATOM 897 C CA . ASP A 1 115 ? 6.946 8.152 5.235 1.00 92.25 115 ASP A CA 1
ATOM 898 C C . ASP A 1 115 ? 5.545 7.909 4.675 1.00 92.25 115 ASP A C 1
ATOM 900 O O . ASP A 1 115 ? 4.616 8.660 4.954 1.00 92.25 115 ASP A O 1
ATOM 904 N N . THR A 1 116 ? 5.364 6.817 3.932 1.00 94.62 116 THR A N 1
ATOM 905 C CA . THR A 1 116 ? 4.059 6.408 3.392 1.00 94.62 116 THR A CA 1
ATOM 906 C C . THR A 1 116 ? 3.118 5.974 4.503 1.00 94.62 116 THR A C 1
ATOM 908 O O . THR A 1 116 ? 1.941 6.327 4.489 1.00 94.62 116 THR A O 1
ATOM 911 N N . VAL A 1 117 ? 3.634 5.246 5.495 1.00 95.88 117 VAL A N 1
ATOM 912 C CA . VAL A 1 117 ? 2.849 4.861 6.672 1.00 95.88 117 VAL A CA 1
ATOM 913 C C . VAL A 1 117 ? 2.472 6.101 7.479 1.00 95.88 117 VAL A C 1
ATOM 915 O O . VAL A 1 117 ? 1.298 6.290 7.777 1.00 95.88 117 VAL A O 1
ATOM 918 N N . ARG A 1 118 ? 3.422 7.005 7.747 1.00 96.38 118 ARG A N 1
ATOM 919 C CA . ARG A 1 118 ? 3.162 8.277 8.444 1.00 96.38 118 ARG A CA 1
ATOM 920 C C . ARG A 1 118 ? 2.172 9.166 7.694 1.00 96.38 118 ARG A C 1
ATOM 922 O O . ARG A 1 118 ? 1.314 9.779 8.317 1.00 96.38 118 ARG A O 1
ATOM 929 N N . PHE A 1 119 ? 2.273 9.242 6.368 1.00 97.81 119 PHE A N 1
ATOM 930 C CA . PHE A 1 119 ? 1.301 9.932 5.521 1.00 97.81 119 PHE A CA 1
ATOM 931 C C . PHE A 1 119 ? -0.099 9.327 5.670 1.00 97.81 119 PHE A C 1
ATOM 933 O O . PHE A 1 119 ? -1.048 10.063 5.920 1.00 97.81 119 PHE A O 1
ATOM 940 N N . THR A 1 120 ? -0.211 7.997 5.597 1.00 97.94 120 THR A N 1
ATOM 941 C CA . THR A 1 120 ? -1.490 7.283 5.744 1.00 97.94 120 THR A CA 1
ATOM 942 C C . THR A 1 120 ? -2.131 7.578 7.096 1.00 97.94 120 THR A C 1
ATOM 944 O O . THR A 1 120 ? -3.293 7.959 7.143 1.00 97.94 120 THR A O 1
ATOM 947 N N . LEU A 1 121 ? -1.370 7.448 8.187 1.00 97.88 121 LEU A N 1
ATOM 948 C CA . LEU A 1 121 ? -1.874 7.670 9.544 1.00 97.88 121 LEU A CA 1
ATOM 949 C C . LEU A 1 121 ? -2.380 9.104 9.743 1.00 97.88 121 LEU A C 1
ATOM 951 O O . LEU A 1 121 ? -3.472 9.286 10.268 1.00 97.88 121 LEU A O 1
ATOM 955 N N . ARG A 1 122 ? -1.632 10.109 9.260 1.00 98.25 122 ARG A N 1
ATOM 956 C CA . ARG A 1 122 ? -2.066 11.516 9.312 1.00 98.25 122 ARG A CA 1
ATOM 957 C C . ARG A 1 122 ? -3.357 11.747 8.533 1.00 98.25 122 ARG A C 1
ATOM 959 O O . ARG A 1 122 ? -4.283 12.355 9.050 1.00 98.25 122 ARG A O 1
ATOM 966 N N . ARG A 1 123 ? -3.457 11.210 7.314 1.00 98.19 123 ARG A N 1
ATOM 967 C CA . ARG A 1 123 ? -4.681 11.339 6.509 1.00 98.19 123 ARG A CA 1
ATOM 968 C C . ARG A 1 123 ? -5.873 10.625 7.130 1.00 98.19 123 ARG A C 1
ATOM 970 O O . ARG A 1 123 ? -6.977 11.148 7.067 1.00 98.19 123 ARG A O 1
ATOM 977 N N . MET A 1 124 ? -5.665 9.463 7.745 1.00 97.81 124 MET A N 1
ATOM 978 C CA . MET A 1 124 ? -6.719 8.776 8.491 1.00 97.81 124 MET A CA 1
ATOM 979 C C . MET A 1 124 ? -7.232 9.632 9.652 1.00 97.81 124 MET A C 1
ATOM 981 O O . MET A 1 124 ? -8.441 9.776 9.796 1.00 97.81 124 MET A O 1
ATOM 985 N N . GLU A 1 125 ? -6.336 10.250 10.424 1.00 97.38 125 GLU A N 1
ATOM 986 C CA . GLU A 1 125 ? -6.700 11.168 11.509 1.00 97.38 125 GLU A CA 1
ATOM 987 C C . GLU A 1 125 ? -7.492 12.382 10.992 1.00 97.38 125 GLU A C 1
ATOM 989 O O . GLU A 1 125 ? -8.575 12.669 11.496 1.00 97.38 125 GLU A O 1
ATOM 994 N N . GLU A 1 126 ? -7.016 13.036 9.929 1.00 98.06 126 GLU A N 1
ATOM 995 C CA . GLU A 1 126 ? -7.689 14.184 9.299 1.00 98.06 126 GLU A CA 1
ATOM 996 C C . GLU A 1 126 ? -9.079 13.844 8.732 1.00 98.06 126 GLU A C 1
ATOM 998 O O . GLU A 1 126 ? -9.970 14.696 8.692 1.00 98.06 126 GLU A O 1
ATOM 1003 N N . LEU A 1 127 ? -9.273 12.608 8.265 1.00 97.69 127 LEU A N 1
ATOM 1004 C CA . LEU A 1 127 ? -10.531 12.142 7.678 1.00 97.69 127 LEU A CA 1
ATOM 1005 C C . LEU A 1 127 ? -11.473 11.480 8.692 1.00 97.69 127 LEU A C 1
ATOM 1007 O O . LEU A 1 127 ? -12.617 11.200 8.333 1.00 97.69 127 LEU A O 1
ATOM 1011 N N . GLY A 1 128 ? -11.025 11.259 9.932 1.00 96.88 128 GLY A N 1
ATOM 1012 C CA . GLY A 1 128 ? -11.789 10.544 10.955 1.00 96.88 128 GLY A CA 1
ATOM 1013 C C . GLY A 1 128 ? -11.955 9.051 10.656 1.00 96.88 128 GLY A C 1
ATOM 1014 O O . GLY A 1 128 ? -13.003 8.490 10.955 1.00 96.88 128 GLY A O 1
ATOM 1015 N N . LEU A 1 129 ? -10.953 8.423 10.032 1.00 96.62 129 LEU A N 1
ATOM 1016 C CA . LEU A 1 129 ? -10.911 6.983 9.770 1.00 96.62 129 LEU A CA 1
ATOM 1017 C C . LEU A 1 129 ? -10.165 6.272 10.898 1.00 96.62 129 LEU A C 1
ATOM 1019 O O . LEU A 1 129 ? -8.996 6.561 11.168 1.00 96.62 129 LEU A O 1
ATOM 1023 N N . TYR A 1 130 ? -10.806 5.286 11.513 1.00 96.06 130 TYR A N 1
ATOM 1024 C CA . TYR A 1 130 ? -10.272 4.570 12.662 1.00 96.06 130 TYR A CA 1
ATOM 1025 C C . TYR A 1 130 ? -9.969 3.103 12.326 1.00 96.06 130 TYR A C 1
ATOM 1027 O O . TYR A 1 130 ? -10.606 2.496 11.462 1.00 96.06 130 TYR A O 1
ATOM 1035 N N . PRO A 1 131 ? -9.022 2.460 13.037 1.00 93.56 131 PRO A N 1
ATOM 1036 C CA . PRO A 1 131 ? -8.739 1.034 12.856 1.00 93.56 131 PRO A CA 1
ATOM 1037 C C . PRO A 1 131 ? -9.975 0.129 12.993 1.00 93.56 131 PRO A C 1
ATOM 1039 O O . PRO A 1 131 ? -10.077 -0.901 12.321 1.00 93.56 131 PRO A O 1
ATOM 1042 N N . ALA A 1 132 ? -10.923 0.527 13.849 1.00 93.75 132 ALA A N 1
ATOM 1043 C CA . ALA A 1 132 ? -12.163 -0.197 14.111 1.00 93.75 132 ALA A CA 1
ATOM 1044 C C . ALA A 1 132 ? -13.079 -0.295 12.879 1.00 93.75 132 ALA A C 1
ATOM 1046 O O . ALA A 1 132 ? -13.794 -1.289 12.746 1.00 93.75 132 ALA A O 1
ATOM 1047 N N . ASP A 1 133 ? -12.990 0.662 11.950 1.00 92.81 133 ASP A N 1
ATOM 1048 C CA . ASP A 1 133 ? -13.806 0.703 10.730 1.00 92.81 133 ASP A CA 1
ATOM 1049 C C . ASP A 1 133 ? -13.411 -0.406 9.743 1.00 92.81 133 ASP A C 1
ATOM 1051 O O . ASP A 1 133 ? -14.177 -0.781 8.855 1.00 92.81 133 ASP A O 1
ATOM 1055 N N . ARG A 1 134 ? -12.205 -0.976 9.904 1.00 92.75 134 ARG A N 1
ATOM 1056 C CA . ARG A 1 134 ? -11.660 -2.054 9.060 1.00 92.75 134 ARG A CA 1
ATOM 1057 C C . ARG A 1 134 ? -11.725 -1.732 7.559 1.00 92.75 134 ARG A C 1
ATOM 1059 O O . ARG A 1 134 ? -11.987 -2.621 6.746 1.00 92.75 134 ARG A O 1
ATOM 1066 N N . GLN A 1 135 ? -11.471 -0.476 7.192 1.00 95.38 135 GLN A N 1
ATOM 1067 C CA . GLN A 1 135 ? -11.384 -0.033 5.795 1.00 95.38 135 GLN A CA 1
ATOM 1068 C C . GLN A 1 135 ? -9.935 0.131 5.310 1.00 95.38 135 GLN A C 1
ATOM 1070 O O . GLN A 1 135 ? -9.670 -0.065 4.125 1.00 95.38 135 GLN A O 1
ATOM 1075 N N . VAL A 1 136 ? -8.989 0.434 6.209 1.00 97.31 136 VAL A N 1
ATOM 1076 C CA . VAL A 1 136 ? -7.559 0.588 5.890 1.00 97.31 136 VAL A CA 1
ATOM 1077 C C . VAL A 1 136 ? -6.753 -0.559 6.490 1.00 97.31 136 VAL A C 1
ATOM 1079 O O . VAL A 1 136 ? -6.831 -0.833 7.686 1.00 97.31 136 VAL A O 1
ATOM 1082 N N . TYR A 1 137 ? -5.948 -1.206 5.653 1.00 97.12 137 TYR A N 1
ATOM 1083 C CA . TYR A 1 137 ? -5.082 -2.322 6.014 1.00 97.12 137 TYR A CA 1
ATOM 1084 C C . TYR A 1 137 ? -3.634 -2.019 5.644 1.00 97.12 137 TYR A C 1
ATOM 1086 O O . TYR A 1 137 ? -3.369 -1.490 4.568 1.00 97.12 137 TYR A O 1
ATOM 1094 N N . PHE A 1 138 ? -2.676 -2.408 6.480 1.00 96.69 138 PHE A N 1
ATOM 1095 C CA . PHE A 1 138 ? -1.254 -2.282 6.150 1.00 96.69 138 PHE A CA 1
ATOM 1096 C C . PHE A 1 138 ? -0.709 -3.622 5.665 1.00 96.69 138 PHE A C 1
ATOM 1098 O O . PHE A 1 138 ? -0.897 -4.644 6.317 1.00 96.69 138 PHE A O 1
ATOM 1105 N N . GLY A 1 139 ? -0.043 -3.632 4.511 1.00 93.62 139 GLY A N 1
ATOM 1106 C CA . GLY A 1 139 ? 0.543 -4.832 3.915 1.00 93.62 139 GLY A CA 1
ATOM 1107 C C . GLY A 1 139 ? 2.062 -4.734 3.844 1.00 93.62 139 GLY A C 1
ATOM 1108 O O . GLY A 1 139 ? 2.607 -3.782 3.293 1.00 93.62 139 GLY A O 1
ATOM 1109 N N . GLN A 1 140 ? 2.766 -5.723 4.377 1.00 90.44 140 GLN A N 1
ATOM 1110 C CA . GLN A 1 140 ? 4.229 -5.758 4.389 1.00 90.44 140 GLN A CA 1
ATOM 1111 C C . GLN A 1 140 ? 4.714 -7.171 4.091 1.00 90.44 140 GLN A C 1
ATOM 1113 O O . GLN A 1 140 ? 4.022 -8.139 4.359 1.00 90.44 140 GLN A O 1
ATOM 1118 N N . LEU A 1 141 ? 5.901 -7.323 3.529 1.00 87.12 141 LEU A N 1
ATOM 1119 C CA . LEU A 1 141 ? 6.554 -8.617 3.385 1.00 87.12 141 LEU A CA 1
ATOM 1120 C C . LEU A 1 141 ? 7.030 -9.149 4.740 1.00 87.12 141 LEU A C 1
ATOM 1122 O O . LEU A 1 141 ? 7.446 -8.384 5.618 1.00 87.12 141 LEU A O 1
ATOM 1126 N N . LEU A 1 142 ? 6.961 -10.468 4.910 1.00 85.12 142 LEU A N 1
ATOM 1127 C CA . LEU A 1 142 ? 7.529 -11.136 6.076 1.00 85.12 142 LEU A CA 1
ATOM 1128 C C . LEU A 1 142 ? 9.055 -10.968 6.112 1.00 85.12 142 LEU A C 1
ATOM 1130 O O . LEU A 1 142 ? 9.715 -11.060 5.078 1.00 85.12 142 LEU A O 1
ATOM 1134 N N . GLY A 1 143 ? 9.599 -10.729 7.309 1.00 79.12 143 GLY A N 1
ATOM 1135 C CA . GLY A 1 143 ? 11.034 -10.520 7.525 1.00 79.12 143 GLY A CA 1
ATOM 1136 C C . GLY A 1 143 ? 11.529 -9.120 7.153 1.00 79.12 143 GLY A C 1
ATOM 1137 O O . GLY A 1 143 ? 12.731 -8.913 7.017 1.00 79.12 143 GLY A O 1
ATOM 1138 N N . MET A 1 144 ? 10.619 -8.164 6.944 1.00 78.75 144 MET A N 1
ATOM 1139 C CA . MET A 1 144 ? 10.955 -6.788 6.586 1.00 78.75 144 MET A CA 1
ATOM 1140 C C . MET A 1 144 ? 10.129 -5.780 7.390 1.00 78.75 144 MET A C 1
ATOM 1142 O O . MET A 1 144 ? 8.896 -5.853 7.424 1.00 78.75 144 MET A O 1
ATOM 1146 N N . CYS A 1 145 ? 10.822 -4.768 7.917 1.00 78.12 145 CYS A N 1
ATOM 1147 C CA . CYS A 1 145 ? 10.252 -3.583 8.562 1.00 78.12 145 CYS A CA 1
ATOM 1148 C C . CYS A 1 145 ? 9.373 -3.878 9.783 1.00 78.12 145 CYS A C 1
ATOM 1150 O O . CYS A 1 145 ? 8.334 -3.240 9.968 1.00 78.12 145 CYS A O 1
ATOM 1152 N N . ASP A 1 146 ? 9.788 -4.814 10.631 1.00 84.69 146 ASP A N 1
ATOM 1153 C CA . ASP A 1 146 ? 9.048 -5.165 11.843 1.00 84.69 146 ASP A CA 1
ATOM 1154 C C . ASP A 1 146 ? 8.982 -3.995 12.839 1.00 84.69 146 ASP A C 1
ATOM 1156 O O . ASP A 1 146 ? 7.978 -3.824 13.534 1.00 84.69 146 ASP A O 1
ATOM 1160 N N . GLN A 1 147 ? 9.966 -3.088 12.804 1.00 84.06 147 GLN A N 1
ATOM 1161 C CA . GLN A 1 147 ? 9.930 -1.803 13.512 1.00 84.06 147 GLN A CA 1
ATOM 1162 C C . GLN A 1 147 ? 8.748 -0.901 13.116 1.00 84.06 147 GLN A C 1
ATOM 1164 O O . GLN A 1 147 ? 8.431 0.030 13.847 1.00 84.06 147 GLN A O 1
ATOM 1169 N N . ILE A 1 148 ? 8.111 -1.150 11.966 1.00 88.94 148 ILE A N 1
ATOM 1170 C CA . ILE A 1 148 ? 6.887 -0.466 11.526 1.00 88.94 148 ILE A CA 1
ATOM 1171 C C . ILE A 1 148 ? 5.661 -1.320 11.865 1.00 88.94 148 ILE A C 1
ATOM 1173 O O . ILE A 1 148 ? 4.668 -0.804 12.373 1.00 88.94 148 ILE A O 1
ATOM 1177 N N . SER A 1 149 ? 5.726 -2.629 11.603 1.00 90.88 149 SER A N 1
ATOM 1178 C CA . SER A 1 149 ? 4.597 -3.546 11.800 1.00 90.88 149 SER A CA 1
ATOM 1179 C C . SER A 1 149 ? 4.151 -3.641 13.253 1.00 90.88 149 SER A C 1
ATOM 1181 O O . SER A 1 149 ? 2.951 -3.610 13.519 1.00 90.88 149 SER A O 1
ATOM 1183 N N . PHE A 1 150 ? 5.097 -3.767 14.190 1.00 91.06 150 PHE A N 1
ATOM 1184 C CA . PHE A 1 150 ? 4.765 -3.969 15.599 1.00 91.06 150 PHE A CA 1
ATOM 1185 C C . PHE A 1 150 ? 4.060 -2.754 16.213 1.00 91.06 150 PHE A C 1
ATOM 1187 O O . PHE A 1 150 ? 2.989 -2.959 16.785 1.00 91.06 150 PHE A O 1
ATOM 1194 N N . PRO A 1 151 ? 4.556 -1.506 16.061 1.00 93.06 151 PRO A N 1
ATOM 1195 C CA . PRO A 1 151 ? 3.832 -0.338 16.561 1.00 93.06 151 PRO A CA 1
ATOM 1196 C C . PRO A 1 151 ? 2.440 -0.176 15.945 1.00 93.06 151 PRO A C 1
ATOM 1198 O O . PRO A 1 151 ? 1.498 0.147 16.661 1.00 93.06 151 PRO A O 1
ATOM 1201 N N . LEU A 1 152 ? 2.283 -0.443 14.641 1.00 94.88 152 LEU A N 1
ATOM 1202 C CA . LEU A 1 152 ? 0.970 -0.410 13.985 1.00 94.88 152 LEU A CA 1
ATOM 1203 C C . LEU A 1 152 ? 0.005 -1.431 14.600 1.00 94.88 152 LEU A C 1
ATOM 1205 O O . LEU A 1 152 ? -1.125 -1.080 14.934 1.00 94.88 152 LEU A O 1
ATOM 1209 N N . GLY A 1 153 ? 0.458 -2.673 14.789 1.00 94.38 153 GLY A N 1
ATOM 1210 C CA . GLY A 1 153 ? -0.349 -3.722 15.413 1.00 94.38 153 GLY A CA 1
ATOM 1211 C C . GLY A 1 153 ? -0.712 -3.401 16.866 1.00 94.38 153 GLY A C 1
ATOM 1212 O O . GLY A 1 153 ? -1.861 -3.578 17.260 1.00 94.38 153 GLY A O 1
ATOM 1213 N N . GLN A 1 154 ? 0.231 -2.863 17.647 1.00 94.06 154 GLN A N 1
ATOM 1214 C CA . GLN A 1 154 ? -0.012 -2.416 19.027 1.00 94.06 154 GLN A CA 1
ATOM 1215 C C . GLN A 1 154 ? -1.016 -1.260 19.104 1.00 94.06 154 GLN A C 1
ATOM 1217 O O . GLN A 1 154 ? -1.796 -1.192 20.048 1.00 94.06 154 GLN A O 1
ATOM 1222 N N . ALA A 1 155 ? -1.033 -0.381 18.101 1.00 94.12 155 ALA A N 1
ATOM 1223 C CA . ALA A 1 155 ? -2.014 0.693 17.975 1.00 94.12 155 ALA A CA 1
ATOM 1224 C C . ALA A 1 155 ? -3.379 0.221 17.420 1.00 94.12 155 ALA A C 1
ATOM 1226 O O . ALA A 1 155 ? -4.254 1.043 17.159 1.00 94.12 155 ALA A O 1
ATOM 1227 N N . GLY A 1 156 ? -3.578 -1.089 17.234 1.00 95.06 156 GLY A N 1
ATOM 1228 C CA . GLY A 1 156 ? -4.849 -1.682 16.811 1.00 95.06 156 GLY A CA 1
ATOM 1229 C C . GLY A 1 156 ? -5.088 -1.685 15.299 1.00 95.06 156 GLY A C 1
ATOM 1230 O O . GLY A 1 156 ? -6.155 -2.115 14.858 1.00 95.06 156 GLY A O 1
ATOM 1231 N N . PHE A 1 157 ? -4.121 -1.243 14.488 1.00 96.25 157 PHE A N 1
ATOM 1232 C CA . PHE A 1 157 ? -4.249 -1.291 13.033 1.00 96.25 157 PHE A CA 1
ATOM 1233 C C . PHE A 1 157 ? -4.110 -2.728 12.516 1.00 96.25 157 PHE A C 1
ATOM 1235 O O . PHE A 1 157 ? -3.230 -3.470 12.961 1.00 96.25 157 PHE A O 1
ATOM 1242 N N . PRO A 1 158 ? -4.922 -3.136 11.528 1.00 95.00 158 PRO A N 1
ATOM 1243 C CA . PRO A 1 158 ? -4.782 -4.451 10.927 1.00 95.00 158 PRO A CA 1
ATOM 1244 C C . PRO A 1 158 ? -3.569 -4.482 9.982 1.00 95.00 158 PRO A C 1
ATOM 1246 O O . PRO A 1 158 ? -3.544 -3.831 8.931 1.00 95.00 158 PRO A O 1
ATOM 1249 N N . VAL A 1 159 ? -2.556 -5.262 10.364 1.00 95.38 159 VAL A N 1
ATOM 1250 C CA . VAL A 1 159 ? -1.296 -5.432 9.626 1.00 95.38 159 VAL A CA 1
ATOM 1251 C C . VAL A 1 159 ? -1.192 -6.859 9.090 1.00 95.38 159 VAL A C 1
ATOM 1253 O O . VAL A 1 159 ? -1.319 -7.825 9.837 1.00 95.38 159 VAL A O 1
ATOM 1256 N N . TYR A 1 160 ? -0.910 -6.994 7.797 1.00 93.88 160 TYR A N 1
ATOM 1257 C CA . TYR A 1 160 ? -0.754 -8.267 7.102 1.00 93.88 160 TYR A CA 1
ATOM 1258 C C . TYR A 1 160 ? 0.687 -8.463 6.653 1.00 93.88 160 TYR A C 1
ATOM 1260 O O . TYR A 1 160 ? 1.289 -7.578 6.037 1.00 93.88 160 TYR A O 1
ATOM 1268 N N . LYS A 1 161 ? 1.213 -9.663 6.908 1.00 91.62 161 LYS A N 1
ATOM 1269 C CA . LYS A 1 161 ? 2.504 -10.105 6.391 1.00 91.62 161 LYS A CA 1
ATOM 1270 C C . LYS A 1 161 ? 2.304 -11.005 5.175 1.00 91.62 161 LYS A C 1
ATOM 1272 O O . LYS A 1 161 ? 1.633 -12.028 5.250 1.00 91.62 161 LYS A O 1
ATOM 1277 N N . TYR A 1 162 ? 2.887 -10.615 4.049 1.00 87.56 162 TYR A N 1
ATOM 1278 C CA . TYR A 1 162 ? 2.943 -11.411 2.835 1.00 87.56 162 TYR A CA 1
ATOM 1279 C C . TYR A 1 162 ? 4.026 -12.475 2.986 1.00 87.56 162 TYR A C 1
ATOM 1281 O O . TYR A 1 162 ? 5.208 -12.148 3.144 1.00 87.56 162 TYR A O 1
ATOM 1289 N N . VAL A 1 163 ? 3.609 -13.735 2.912 1.00 87.06 163 VAL A N 1
ATOM 1290 C CA . VAL A 1 163 ? 4.473 -14.903 3.072 1.00 87.06 163 VAL A CA 1
ATOM 1291 C C . VAL A 1 163 ? 4.423 -15.722 1.782 1.00 87.06 163 VAL A C 1
ATOM 1293 O O . VAL A 1 163 ? 3.363 -16.259 1.459 1.00 87.06 163 VAL A O 1
ATOM 1296 N N . PRO A 1 164 ? 5.522 -15.823 1.014 1.00 82.19 164 PRO A N 1
ATOM 1297 C CA . PRO A 1 164 ? 5.606 -16.826 -0.042 1.00 82.19 164 PRO A CA 1
ATOM 1298 C C . PRO A 1 164 ? 5.656 -18.219 0.601 1.00 82.19 164 PRO A C 1
ATOM 1300 O O . PRO A 1 164 ? 6.425 -18.442 1.535 1.00 82.19 164 PRO A O 1
ATOM 1303 N N . TYR A 1 165 ? 4.860 -19.160 0.103 1.00 85.31 165 TYR A N 1
ATOM 1304 C CA . TYR A 1 165 ? 4.888 -20.550 0.553 1.00 85.31 165 TYR A CA 1
ATOM 1305 C C . TYR A 1 165 ? 4.859 -21.480 -0.662 1.00 85.31 165 TYR A C 1
ATOM 1307 O O . TYR A 1 165 ? 4.220 -21.162 -1.663 1.00 85.31 165 TYR A O 1
ATOM 1315 N N . GLY A 1 166 ? 5.577 -22.599 -0.585 1.00 89.12 166 GLY A N 1
ATOM 1316 C CA . GLY A 1 166 ? 5.665 -23.585 -1.662 1.00 89.12 166 GLY A CA 1
ATOM 1317 C C . GLY A 1 166 ? 7.017 -24.305 -1.696 1.00 89.12 166 GLY A C 1
ATOM 1318 O O . GLY A 1 166 ? 7.918 -23.960 -0.922 1.00 89.12 166 GLY A O 1
ATOM 1319 N N . PRO A 1 167 ? 7.175 -25.306 -2.579 1.00 91.56 167 PRO A N 1
ATOM 1320 C CA . PRO A 1 167 ? 8.453 -25.966 -2.825 1.00 91.56 167 PRO A CA 1
ATOM 1321 C C . PRO A 1 167 ? 9.547 -24.958 -3.198 1.00 91.56 167 PRO A C 1
ATOM 1323 O O . PRO A 1 167 ? 9.287 -23.979 -3.897 1.00 91.56 167 PRO A O 1
ATOM 1326 N N . VAL A 1 168 ? 10.792 -25.222 -2.781 1.00 85.75 168 VAL A N 1
ATOM 1327 C CA . VAL A 1 168 ? 11.931 -24.299 -2.973 1.00 85.75 168 VAL A CA 1
ATOM 1328 C C . VAL A 1 168 ? 12.048 -23.834 -4.427 1.00 85.75 168 VAL A C 1
ATOM 1330 O O . VAL A 1 168 ? 12.164 -22.639 -4.682 1.00 85.75 168 VAL A O 1
ATOM 1333 N N . MET A 1 169 ? 11.942 -24.760 -5.384 1.00 87.62 169 MET A N 1
ATOM 1334 C CA . MET A 1 169 ? 12.078 -24.456 -6.812 1.00 87.62 169 MET A CA 1
ATOM 1335 C C . MET A 1 169 ? 11.019 -23.480 -7.338 1.00 87.62 169 MET A C 1
ATOM 1337 O O . MET A 1 169 ? 11.318 -22.675 -8.216 1.00 87.62 169 MET A O 1
ATOM 1341 N N . GLU A 1 170 ? 9.812 -23.499 -6.776 1.00 85.38 170 GLU A N 1
ATOM 1342 C CA . GLU A 1 170 ? 8.719 -22.608 -7.180 1.00 85.38 170 GLU A CA 1
ATOM 1343 C C . GLU A 1 170 ? 8.856 -21.213 -6.559 1.00 85.38 170 GLU A C 1
ATOM 1345 O O . GLU A 1 170 ? 8.488 -20.210 -7.173 1.00 85.38 170 GLU A O 1
ATOM 1350 N N . VAL A 1 171 ? 9.431 -21.120 -5.355 1.00 85.88 171 VAL A N 1
ATOM 1351 C CA . VAL A 1 171 ? 9.626 -19.838 -4.659 1.00 85.88 171 VAL A CA 1
ATOM 1352 C C . VAL A 1 171 ? 10.937 -19.141 -5.030 1.00 85.88 171 VAL A C 1
ATOM 1354 O O . VAL A 1 171 ? 11.065 -17.933 -4.811 1.00 85.88 171 VAL A O 1
ATOM 1357 N N . LEU A 1 172 ? 11.900 -19.848 -5.631 1.00 85.94 172 LEU A N 1
ATOM 1358 C CA . LEU A 1 172 ? 13.198 -19.295 -6.038 1.00 85.94 172 LEU A CA 1
ATOM 1359 C C . LEU A 1 172 ? 13.090 -18.013 -6.889 1.00 85.94 172 LEU A C 1
ATOM 1361 O O . LEU A 1 172 ? 13.764 -17.036 -6.547 1.00 85.94 172 LEU A O 1
ATOM 1365 N N . PRO A 1 173 ? 12.229 -17.921 -7.927 1.00 82.88 173 PRO A N 1
ATOM 1366 C CA . PRO A 1 173 ? 12.070 -16.683 -8.695 1.00 82.88 173 PRO A CA 1
ATOM 1367 C C . PRO A 1 173 ? 11.572 -15.504 -7.847 1.00 82.88 173 PRO A C 1
ATOM 1369 O O . PRO A 1 173 ? 11.969 -14.356 -8.055 1.00 82.88 173 PRO A O 1
ATOM 1372 N N . TYR A 1 174 ? 10.703 -15.759 -6.864 1.00 80.44 174 TYR A N 1
ATOM 1373 C CA . TYR A 1 174 ? 10.272 -14.731 -5.917 1.00 80.44 174 TYR A CA 1
ATOM 1374 C C . TYR A 1 174 ? 11.433 -14.284 -5.019 1.00 80.44 174 TYR A C 1
ATOM 1376 O O . TYR A 1 174 ? 11.673 -13.082 -4.894 1.00 80.44 174 TYR A O 1
ATOM 1384 N N . LEU A 1 175 ? 12.171 -15.235 -4.439 1.00 80.19 175 LEU A N 1
ATOM 1385 C CA . LEU A 1 175 ? 13.297 -14.956 -3.546 1.00 80.19 175 LEU A CA 1
ATOM 1386 C C . LEU A 1 175 ? 14.422 -14.197 -4.257 1.00 80.19 175 LEU A C 1
ATOM 1388 O O . LEU A 1 175 ? 14.934 -13.228 -3.707 1.00 80.19 175 LEU A O 1
ATOM 1392 N N . SER A 1 176 ? 14.752 -14.568 -5.496 1.00 80.81 176 SER A N 1
ATOM 1393 C CA . SER A 1 176 ? 15.745 -13.865 -6.318 1.00 80.81 176 SER A CA 1
ATOM 1394 C C . SER A 1 176 ? 15.353 -12.402 -6.548 1.00 80.81 176 SER A C 1
ATOM 1396 O O . SER A 1 176 ? 16.143 -11.494 -6.291 1.00 80.81 176 SER A O 1
ATOM 1398 N N . ARG A 1 177 ? 14.093 -12.142 -6.922 1.00 74.06 177 ARG A N 1
ATOM 1399 C CA . ARG A 1 177 ? 13.586 -10.769 -7.074 1.00 74.06 177 ARG A CA 1
ATOM 1400 C C . ARG A 1 177 ? 13.615 -9.992 -5.766 1.00 74.06 177 ARG A C 1
ATOM 1402 O O . ARG A 1 177 ? 13.977 -8.821 -5.775 1.00 74.06 177 ARG A O 1
ATOM 1409 N N . ARG A 1 178 ? 13.266 -10.630 -4.643 1.00 74.69 178 ARG A N 1
ATOM 1410 C CA . ARG A 1 178 ? 13.411 -10.010 -3.320 1.00 74.69 178 ARG A CA 1
ATOM 1411 C C . ARG A 1 178 ? 14.865 -9.697 -3.017 1.00 74.69 178 ARG A C 1
ATOM 1413 O O . ARG A 1 178 ? 15.112 -8.611 -2.532 1.00 74.69 178 ARG A O 1
ATOM 1420 N N . ALA A 1 179 ? 15.818 -10.571 -3.323 1.00 72.50 179 ALA A N 1
ATOM 1421 C CA . ALA A 1 179 ? 17.236 -10.290 -3.107 1.00 72.50 179 ALA A CA 1
ATOM 1422 C C . ALA A 1 179 ? 17.716 -9.086 -3.940 1.00 72.50 179 ALA A C 1
ATOM 1424 O O . ALA A 1 179 ? 18.409 -8.218 -3.413 1.00 72.50 179 ALA A O 1
ATOM 1425 N N . LEU A 1 180 ? 17.287 -8.990 -5.205 1.00 69.38 180 LEU A N 1
ATOM 1426 C CA . LEU A 1 180 ? 17.612 -7.866 -6.089 1.00 69.38 180 LEU A CA 1
ATOM 1427 C C . LEU A 1 180 ? 16.968 -6.552 -5.623 1.00 69.38 180 LEU A C 1
ATOM 1429 O O . LEU A 1 180 ? 17.665 -5.551 -5.493 1.00 69.38 180 LEU A O 1
ATOM 1433 N N . GLU A 1 181 ? 15.670 -6.548 -5.309 1.00 62.66 181 GLU A N 1
ATOM 1434 C CA . GLU A 1 181 ? 14.963 -5.359 -4.803 1.00 62.66 181 GLU A CA 1
ATOM 1435 C C . GLU A 1 181 ? 15.465 -4.949 -3.407 1.00 62.66 181 GLU A C 1
ATOM 1437 O O . GLU A 1 181 ? 15.634 -3.765 -3.107 1.00 62.66 181 GLU A O 1
ATOM 1442 N N . ASN A 1 182 ? 15.784 -5.933 -2.564 1.00 62.69 182 ASN A N 1
ATOM 1443 C CA . ASN A 1 182 ? 16.257 -5.717 -1.202 1.00 62.69 182 ASN A CA 1
ATOM 1444 C C . ASN A 1 182 ? 17.750 -5.383 -1.114 1.00 62.69 182 ASN A C 1
ATOM 1446 O O . ASN A 1 182 ? 18.217 -5.032 -0.029 1.00 62.69 182 ASN A O 1
ATOM 1450 N N . SER A 1 183 ? 18.490 -5.390 -2.224 1.00 57.66 183 SER A N 1
ATOM 1451 C CA . SER A 1 183 ? 19.838 -4.811 -2.258 1.00 57.66 183 SER A CA 1
ATOM 1452 C C . SER A 1 183 ? 19.828 -3.336 -1.800 1.00 57.66 183 SER A C 1
ATOM 1454 O O . SER A 1 183 ? 20.745 -2.899 -1.107 1.00 57.66 183 SER A O 1
ATOM 1456 N N . GLY A 1 184 ? 18.730 -2.600 -2.040 1.00 52.38 184 GLY A N 1
ATOM 1457 C CA . GLY A 1 184 ? 18.467 -1.275 -1.454 1.00 52.38 184 GLY A CA 1
ATOM 1458 C C . GLY A 1 184 ? 17.882 -1.291 -0.026 1.00 52.38 184 GLY A C 1
ATOM 1459 O O . GLY A 1 184 ? 18.058 -0.333 0.731 1.00 52.38 184 GLY A O 1
ATOM 1460 N N . VAL A 1 185 ? 17.237 -2.390 0.385 1.00 53.62 185 VAL A N 1
ATOM 1461 C CA . VAL A 1 185 ? 16.648 -2.612 1.730 1.00 53.62 185 VAL A CA 1
ATOM 1462 C C . VAL A 1 185 ? 17.702 -2.866 2.802 1.00 53.62 185 VAL A C 1
ATOM 1464 O O . VAL A 1 185 ? 17.401 -2.753 3.991 1.00 53.62 185 VAL A O 1
ATOM 1467 N N . VAL A 1 186 ? 18.961 -3.075 2.414 1.00 59.25 186 VAL A N 1
ATOM 1468 C CA . VAL A 1 186 ? 20.112 -3.020 3.322 1.00 59.25 186 VAL A CA 1
ATOM 1469 C C . VAL A 1 186 ? 19.978 -1.825 4.281 1.00 59.25 186 VAL A C 1
ATOM 1471 O O . VAL A 1 186 ? 20.095 -2.004 5.490 1.00 59.25 186 VAL A O 1
ATOM 1474 N N . LYS A 1 187 ? 19.575 -0.638 3.795 1.00 62.22 187 LYS A N 1
ATOM 1475 C CA . LYS A 1 187 ? 19.324 0.554 4.634 1.00 62.22 187 LYS A CA 1
ATOM 1476 C C . LYS A 1 187 ? 18.251 0.345 5.719 1.00 62.22 187 LYS A C 1
ATOM 1478 O O . LYS A 1 187 ? 18.438 0.789 6.851 1.00 62.22 187 LYS A O 1
ATOM 1483 N N . GLY A 1 188 ? 17.153 -0.339 5.398 1.00 65.56 188 GLY A N 1
ATOM 1484 C CA . GLY A 1 188 ? 16.084 -0.666 6.348 1.00 65.56 188 GLY A CA 1
ATOM 1485 C C . GLY A 1 188 ? 16.550 -1.636 7.434 1.00 65.56 188 GLY A C 1
ATOM 1486 O O . GLY A 1 188 ? 16.289 -1.397 8.612 1.00 65.56 188 GLY A O 1
ATOM 1487 N N . ALA A 1 189 ? 17.324 -2.658 7.056 1.00 69.19 189 ALA A N 1
ATOM 1488 C CA . ALA A 1 189 ? 17.922 -3.606 7.997 1.00 69.19 189 ALA A CA 1
ATOM 1489 C C . ALA A 1 189 ? 18.964 -2.938 8.916 1.00 69.19 189 ALA A C 1
ATOM 1491 O O . ALA A 1 189 ? 19.005 -3.208 10.116 1.00 69.19 189 ALA A O 1
ATOM 1492 N N . TRP A 1 190 ? 19.774 -2.005 8.394 1.00 74.56 190 TRP A N 1
ATOM 1493 C CA . TRP A 1 190 ? 20.685 -1.196 9.218 1.00 74.56 190 TRP A CA 1
ATOM 1494 C C . TRP A 1 190 ? 19.930 -0.357 10.247 1.00 74.56 190 TRP A C 1
ATOM 1496 O O . TRP A 1 190 ? 20.347 -0.290 11.406 1.00 74.56 190 TRP A O 1
ATOM 1506 N N . ARG A 1 191 ? 18.815 0.261 9.842 1.00 77.75 191 ARG A N 1
ATOM 1507 C CA . ARG A 1 191 ? 17.971 1.053 10.740 1.00 77.75 191 ARG A CA 1
ATOM 1508 C C . ARG A 1 191 ? 17.336 0.188 11.824 1.00 77.75 191 ARG A C 1
ATOM 1510 O O . ARG A 1 191 ? 17.397 0.556 12.992 1.00 77.75 191 ARG A O 1
ATOM 1517 N N . GLU A 1 192 ? 16.785 -0.964 11.462 1.00 80.88 192 GLU A N 1
ATOM 1518 C CA . GLU A 1 192 ? 16.225 -1.924 12.416 1.00 80.88 192 GLU A CA 1
ATOM 1519 C C . GLU A 1 192 ? 17.282 -2.386 13.425 1.00 80.88 192 GLU A C 1
ATOM 1521 O O . GLU A 1 192 ? 17.078 -2.287 14.635 1.00 80.88 192 GLU A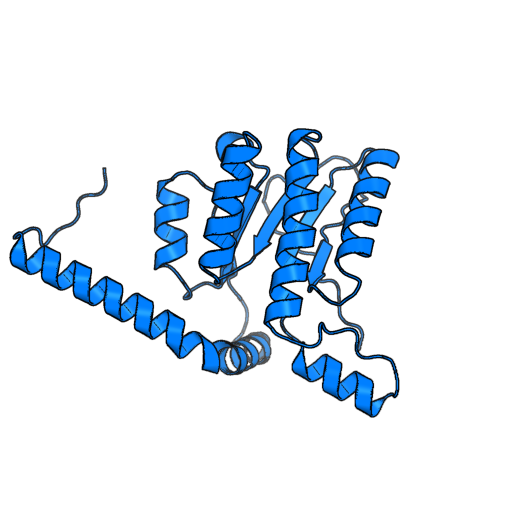 O 1
ATOM 1526 N N . ARG A 1 193 ? 18.476 -2.758 12.949 1.00 83.06 193 ARG A N 1
ATOM 1527 C CA . ARG A 1 193 ? 19.605 -3.122 13.813 1.00 83.06 193 ARG A CA 1
ATOM 1528 C C . ARG A 1 193 ? 20.009 -1.986 14.754 1.00 83.06 193 ARG A C 1
ATOM 1530 O O . ARG A 1 193 ? 20.321 -2.233 15.917 1.00 83.06 193 ARG A O 1
ATOM 1537 N N . GLN A 1 194 ? 20.007 -0.743 14.271 1.00 87.38 194 GLN A N 1
ATOM 1538 C CA . GLN A 1 194 ? 20.287 0.433 15.096 1.00 87.38 194 GLN A CA 1
ATOM 1539 C C . GLN A 1 194 ? 19.238 0.602 16.205 1.00 87.38 194 GLN A C 1
ATOM 1541 O O . GLN A 1 194 ? 19.613 0.859 17.349 1.00 87.38 194 GLN A O 1
ATOM 1546 N N . LEU A 1 195 ? 17.952 0.434 15.889 1.00 86.31 195 LEU A N 1
ATOM 1547 C CA . LEU A 1 195 ? 16.854 0.522 16.856 1.00 86.31 195 LEU A CA 1
ATOM 1548 C C . LEU A 1 195 ? 16.931 -0.601 17.901 1.00 86.31 195 LEU A C 1
ATOM 1550 O O . LEU A 1 195 ? 16.839 -0.328 19.097 1.00 86.31 195 LEU A O 1
ATOM 1554 N N . LEU A 1 196 ? 17.202 -1.840 17.478 1.00 87.12 196 LEU A N 1
ATOM 1555 C CA . LEU A 1 196 ? 17.415 -2.975 18.384 1.00 87.12 196 LEU A CA 1
ATOM 1556 C C . LEU A 1 196 ? 18.602 -2.734 19.323 1.00 87.12 196 LEU A C 1
ATOM 1558 O O . LEU A 1 196 ? 18.518 -2.999 20.521 1.00 87.12 196 LEU A O 1
ATOM 1562 N N . TRP A 1 197 ? 19.698 -2.181 18.804 1.00 90.00 197 TRP A N 1
ATOM 1563 C CA . TRP A 1 197 ? 20.869 -1.842 19.610 1.00 90.00 197 TRP A CA 1
ATOM 1564 C C . TRP A 1 197 ? 20.587 -0.728 20.626 1.00 90.00 197 TRP A C 1
ATOM 1566 O O . TRP A 1 197 ? 21.063 -0.785 21.762 1.00 90.00 197 TRP A O 1
ATOM 1576 N N . GLN A 1 198 ? 19.804 0.284 20.241 1.00 90.06 198 GLN A N 1
ATOM 1577 C CA . GLN A 1 198 ? 19.356 1.342 21.150 1.00 90.06 198 GLN A CA 1
ATOM 1578 C C . GLN A 1 198 ? 18.472 0.780 22.266 1.00 90.06 198 GLN A C 1
ATOM 1580 O O . GLN A 1 198 ? 18.698 1.092 23.436 1.00 90.06 198 GLN A O 1
ATOM 1585 N N . GLU A 1 199 ? 17.527 -0.094 21.924 1.00 88.12 199 GLU A N 1
ATOM 1586 C CA . GLU A 1 199 ? 16.651 -0.745 22.896 1.00 88.12 199 GLU A CA 1
ATOM 1587 C C . GLU A 1 199 ? 17.435 -1.667 23.841 1.00 88.12 199 GLU A C 1
ATOM 1589 O O . GLU A 1 199 ? 17.236 -1.617 25.056 1.00 88.12 199 GLU A O 1
ATOM 1594 N N . LEU A 1 200 ? 18.400 -2.437 23.330 1.00 89.44 200 LEU A N 1
ATOM 1595 C CA . LEU A 1 200 ? 19.279 -3.269 24.156 1.00 89.44 200 LEU A CA 1
ATOM 1596 C C . LEU A 1 200 ? 20.081 -2.421 25.153 1.00 89.44 200 LEU A C 1
ATOM 1598 O O . LEU A 1 200 ? 20.085 -2.707 26.351 1.00 89.44 200 LEU A O 1
ATOM 1602 N N . LYS A 1 201 ? 20.711 -1.334 24.685 1.00 90.62 201 LYS A N 1
ATOM 1603 C CA . LYS A 1 201 ? 21.425 -0.383 25.554 1.00 90.62 201 LYS A CA 1
ATOM 1604 C C . LYS A 1 201 ? 20.508 0.209 26.620 1.00 90.62 201 LYS A C 1
ATOM 1606 O O . LYS A 1 201 ? 20.916 0.331 27.774 1.00 90.62 201 LYS A O 1
ATOM 1611 N N . ARG A 1 202 ? 19.277 0.572 26.253 1.00 91.56 202 ARG A N 1
ATOM 1612 C CA . ARG A 1 202 ? 18.278 1.098 27.189 1.00 91.56 202 ARG A CA 1
ATOM 1613 C C . ARG A 1 202 ? 17.936 0.064 28.264 1.00 91.56 202 ARG A C 1
ATOM 1615 O O . ARG A 1 202 ? 17.907 0.416 29.442 1.00 91.56 202 ARG A O 1
ATOM 1622 N N . ARG A 1 203 ? 17.726 -1.204 27.897 1.00 89.44 203 ARG A N 1
ATOM 1623 C CA . ARG A 1 203 ? 17.435 -2.296 28.847 1.00 89.44 203 ARG A CA 1
ATOM 1624 C C . ARG A 1 203 ? 18.589 -2.563 29.803 1.00 89.44 203 ARG A C 1
ATOM 1626 O O . ARG A 1 203 ? 18.353 -2.634 31.005 1.00 89.44 203 ARG A O 1
ATOM 1633 N N . LEU A 1 204 ? 19.820 -2.616 29.294 1.00 90.56 204 LEU A N 1
ATOM 1634 C CA . LEU A 1 204 ? 21.020 -2.782 30.121 1.00 90.56 204 LEU A CA 1
ATOM 1635 C C . LEU A 1 204 ? 21.175 -1.637 31.130 1.00 90.56 204 LEU A C 1
ATOM 1637 O O . LEU A 1 204 ? 21.441 -1.882 32.299 1.00 90.56 204 LEU A O 1
ATOM 1641 N N . ARG A 1 205 ? 20.934 -0.389 30.705 1.00 89.69 205 ARG A N 1
ATOM 1642 C CA . ARG A 1 205 ? 20.995 0.790 31.589 1.00 89.69 205 ARG A CA 1
ATOM 1643 C C . ARG A 1 205 ? 19.873 0.848 32.626 1.00 89.69 205 ARG A C 1
ATOM 1645 O O . ARG A 1 205 ? 20.071 1.410 33.692 1.00 89.69 205 ARG A O 1
ATOM 1652 N N . THR A 1 206 ? 18.692 0.324 32.306 1.00 87.69 206 THR A N 1
ATOM 1653 C CA . THR A 1 206 ? 17.498 0.413 33.170 1.00 87.69 206 THR A CA 1
ATOM 1654 C C . THR A 1 206 ? 17.242 -0.848 33.998 1.00 87.69 206 THR A C 1
ATOM 1656 O O . THR A 1 206 ? 16.248 -0.898 34.717 1.00 87.69 206 THR A O 1
ATOM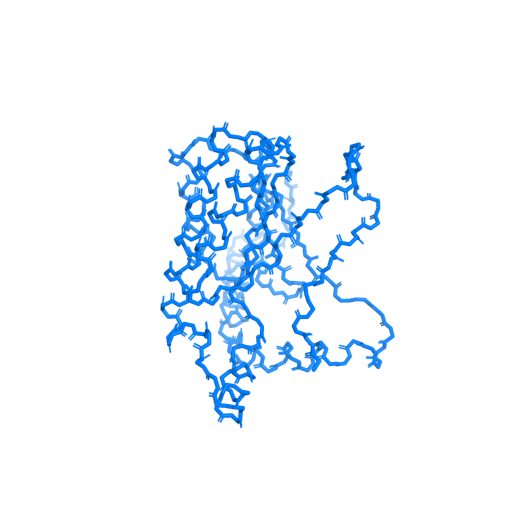 1659 N N . GLY A 1 207 ? 18.091 -1.877 33.884 1.00 80.31 207 GLY A N 1
ATOM 1660 C CA . GLY A 1 207 ? 17.952 -3.151 34.601 1.00 80.31 207 GLY A CA 1
ATOM 1661 C C . GLY A 1 207 ? 16.743 -4.001 34.181 1.00 80.31 207 GLY A C 1
ATOM 1662 O O . GLY A 1 207 ? 16.472 -5.032 34.790 1.00 80.31 207 GLY A O 1
ATOM 1663 N N . ARG A 1 208 ? 15.997 -3.604 33.139 1.00 76.75 208 ARG A N 1
ATOM 1664 C CA . ARG A 1 208 ? 14.795 -4.312 32.663 1.00 76.75 208 ARG A CA 1
ATOM 1665 C C . ARG A 1 208 ? 15.153 -5.283 31.542 1.00 76.75 208 ARG A C 1
ATOM 1667 O O . ARG A 1 208 ? 14.939 -4.994 30.366 1.00 76.75 208 ARG A O 1
ATOM 1674 N N . LEU A 1 209 ? 15.724 -6.426 31.915 1.00 70.19 209 LEU A N 1
ATOM 1675 C CA . LEU A 1 209 ? 16.127 -7.474 30.968 1.00 70.19 209 LEU A CA 1
ATOM 1676 C C . LEU A 1 209 ? 14.922 -8.200 30.345 1.00 70.19 209 LEU A C 1
ATOM 1678 O O . LEU A 1 209 ? 14.950 -8.531 29.161 1.00 70.19 209 LEU A O 1
ATOM 1682 N N . CYS A 1 210 ? 13.837 -8.372 31.105 1.00 67.25 210 CYS A N 1
ATOM 1683 C CA . CYS A 1 210 ? 12.624 -9.045 30.643 1.00 67.25 210 CYS A CA 1
ATOM 1684 C C . CYS A 1 210 ? 11.525 -8.035 30.294 1.00 67.25 210 CYS A C 1
ATOM 1686 O O . CYS A 1 210 ? 11.164 -7.183 31.108 1.00 67.25 210 CYS A O 1
ATOM 1688 N N . HIS A 1 211 ? 10.967 -8.151 29.087 1.00 64.75 211 HIS A N 1
ATOM 1689 C CA . HIS A 1 211 ? 9.750 -7.441 28.703 1.00 64.75 211 HIS A CA 1
ATOM 1690 C C . HIS A 1 211 ? 8.535 -8.273 29.127 1.00 64.75 211 HIS A C 1
ATOM 1692 O O . HIS A 1 211 ? 8.423 -9.431 28.733 1.00 64.75 211 HIS A O 1
ATOM 1698 N N . ARG A 1 212 ? 7.638 -7.690 29.928 1.00 52.91 212 ARG A N 1
ATOM 1699 C CA . ARG A 1 212 ? 6.288 -8.220 30.138 1.00 52.91 212 ARG A CA 1
ATOM 1700 C C . ARG A 1 212 ? 5.338 -7.376 29.285 1.00 52.91 212 ARG A C 1
ATOM 1702 O O . ARG A 1 212 ? 5.216 -6.189 29.592 1.00 52.91 212 ARG A O 1
ATOM 1709 N N . PRO A 1 213 ? 4.753 -7.921 28.207 1.00 54.38 213 PRO A N 1
ATOM 1710 C CA . PRO A 1 213 ? 3.680 -7.225 27.512 1.00 54.38 213 PRO A CA 1
ATOM 1711 C C . PRO A 1 213 ? 2.480 -7.090 28.464 1.00 54.38 213 PRO A C 1
ATOM 1713 O O . PRO A 1 213 ? 2.246 -7.985 29.281 1.00 54.38 213 PRO A O 1
ATOM 1716 N N . ALA A 1 214 ? 1.807 -5.940 28.404 1.00 44.66 214 ALA A N 1
ATOM 1717 C CA . ALA A 1 214 ? 0.522 -5.709 29.062 1.00 44.66 214 ALA A CA 1
ATOM 1718 C C . ALA A 1 214 ? -0.610 -6.314 28.225 1.00 44.66 214 ALA A C 1
ATOM 1720 O O . ALA A 1 214 ? -0.451 -6.334 26.981 1.00 44.66 214 ALA A O 1
#

Foldseek 3Di:
DDPDPDDDPDPPDPPDDPDDDDDEDPDQQFPCSQVVLVVQLVVCVVVVAFAHYEYDVDLCQVVQVVVCVVVVHDRRHQPDPVSSVVSSLSSLLVQLLVVLVDLSAAYEDEDLDPVSVVSNVVSCVVSVNDQVSVRYEYEYAPPFNVVSVVVCVVSNHHYDYDDDDDDPVVCVVVVVSCVVVCVVVVVRVVVVVVVVVVVVVVCVVVVPPDDDDD

Secondary structure (DSSP, 8-state):
----------TTSS---SSS---EEEE---TTHHHHHHHHHHHHHHH-PPPEEEE---S-HHHHHHHHHHHT----S-SSHHHHHHHHHHHHHHHHHHHHH-TT-EEEEE---HHHHHHHHHHHHHHT--GGG--EEEEEETTS-HHHHHHHHHTT--EEEE---S-HHHHHHHHHHHHHHHTTTHHHHHHHHHHHHHHHHHHHHHT--S----

InterPro domains:
  IPR002872 Proline dehydrogenase domain [PF01619] (32-185)
  IPR015659 Proline oxidase family [PTHR13914] (31-204)
  IPR029041 FAD-linked oxidoreductase-like [SSF51730] (32-209)

Sequence (214 aa):
MAAGTSTWASGDTGWRGPHPGRHQLLAPVPQDAYDNVTLDVELARREGWCFGAKLVRGAYMAQERTRAAEIGYEDPINPTYEATNAMYHRCLNYVLEELKHNTKAKVMVASHNEDTVRFTLRRMEELGLYPADRQVYFGQLLGMCDQISFPLGQAGFPVYKYVPYGPVMEVLPYLSRRALENSGVVKGAWRERQLLWQELKRRLRTGRLCHRPA

Radius of gyration: 19.27 Å; chains: 1; bounding box: 44×40×64 Å

Organism: Leptonychotes weddellii (NCBI:txid9713)